Protein AF-A0A0B1S0U0-F1 (afdb_monomer)

Nearest PDB structures (foldseek):
  2xv9-assembly1_A  TM=8.672E-01  e=5.609E-04  Ascaris suum

pLDDT: mean 72.42, std 12.52, range [32.91, 90.56]

Structure (mmCIF, N/CA/C/O backbone):
data_AF-A0A0B1S0U0-F1
#
_entry.id   AF-A0A0B1S0U0-F1
#
loop_
_atom_site.group_PDB
_atom_site.id
_atom_site.type_symbol
_atom_site.label_atom_id
_atom_site.label_alt_id
_atom_site.label_comp_id
_atom_site.label_asym_id
_atom_site.label_entity_id
_atom_site.label_seq_id
_atom_site.pdbx_PDB_ins_code
_atom_site.Cartn_x
_atom_site.Cartn_y
_atom_site.Cartn_z
_atom_site.occupancy
_atom_site.B_iso_or_equiv
_atom_site.auth_seq_id
_atom_site.auth_comp_id
_atom_site.auth_asym_id
_atom_site.auth_atom_id
_atom_site.pdbx_PDB_model_num
ATOM 1 N N . MET A 1 1 ? -13.066 10.891 15.152 1.00 53.66 1 MET A N 1
ATOM 2 C CA . MET A 1 1 ? -14.183 10.767 16.121 1.00 53.66 1 MET A CA 1
ATOM 3 C C . MET A 1 1 ? -15.486 10.829 15.337 1.00 53.66 1 MET A C 1
ATOM 5 O O . MET A 1 1 ? -1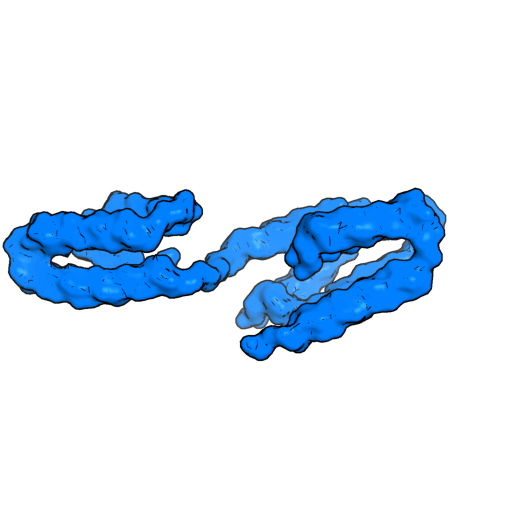5.549 11.665 14.445 1.00 53.66 1 MET A O 1
ATOM 9 N N . GLN A 1 2 ? -16.470 9.951 15.585 1.00 55.94 2 GLN A N 1
ATOM 10 C CA . GLN A 1 2 ? -17.788 10.092 14.942 1.00 55.94 2 GLN A CA 1
ATOM 11 C C . GLN A 1 2 ? -18.374 11.468 15.286 1.00 55.94 2 GLN A C 1
ATOM 13 O O . GLN A 1 2 ? -18.279 11.912 16.432 1.00 55.94 2 GLN A O 1
ATOM 18 N N . THR A 1 3 ? -18.969 12.135 14.297 1.00 58.41 3 THR A N 1
ATOM 19 C CA . THR A 1 3 ? -19.483 13.511 14.399 1.00 58.41 3 THR A CA 1
ATOM 20 C C . THR A 1 3 ? -20.460 13.686 15.564 1.00 58.41 3 THR A C 1
ATOM 22 O O . THR A 1 3 ? -20.415 14.711 16.237 1.00 58.41 3 THR A O 1
ATOM 25 N N . GLY A 1 4 ? -21.254 12.654 15.875 1.00 60.25 4 GLY A N 1
ATOM 26 C CA . GLY A 1 4 ? -22.194 12.657 17.000 1.00 60.25 4 GLY A CA 1
ATOM 27 C C . GLY A 1 4 ? -21.522 12.796 18.371 1.00 60.25 4 GLY A C 1
ATOM 28 O O . GLY A 1 4 ? -21.908 13.662 19.148 1.00 60.25 4 GLY A O 1
ATOM 29 N N . CYS A 1 5 ? -20.467 12.021 18.649 1.00 66.69 5 CYS A N 1
ATOM 30 C CA . CYS A 1 5 ? -19.753 12.117 19.928 1.00 66.69 5 CYS A CA 1
ATOM 31 C C . CYS A 1 5 ? -19.001 13.454 20.060 1.00 66.69 5 CYS A C 1
ATOM 33 O O . CYS A 1 5 ? -18.993 14.060 21.126 1.00 66.69 5 CYS A O 1
ATOM 35 N N . ARG A 1 6 ? -18.447 13.981 18.956 1.00 64.50 6 ARG A N 1
ATOM 36 C CA . ARG A 1 6 ? -17.793 15.302 18.959 1.00 64.50 6 ARG A CA 1
ATOM 37 C C . ARG A 1 6 ? -18.766 16.435 19.253 1.00 64.50 6 ARG A C 1
ATOM 39 O O . ARG A 1 6 ? -18.453 17.304 20.058 1.00 64.50 6 ARG A O 1
ATOM 46 N N . HIS A 1 7 ? -19.920 16.423 18.594 1.00 67.56 7 HIS A N 1
ATOM 47 C CA . HIS A 1 7 ? -20.954 17.431 18.795 1.00 67.56 7 HIS A CA 1
ATOM 48 C C . HIS A 1 7 ? -21.484 17.394 20.232 1.00 67.56 7 HIS A C 1
ATOM 50 O O . HIS A 1 7 ? -21.656 18.432 20.860 1.00 67.56 7 HIS A O 1
ATOM 56 N N . TYR A 1 8 ? -21.651 16.192 20.784 1.00 65.75 8 TYR A N 1
ATOM 57 C CA . TYR A 1 8 ? -22.076 16.013 22.162 1.00 65.75 8 TYR A CA 1
ATOM 58 C C . TYR A 1 8 ? -21.055 16.544 23.181 1.00 65.75 8 TYR A C 1
ATOM 60 O O . TYR A 1 8 ? -21.409 17.357 24.030 1.00 65.75 8 TYR A O 1
ATOM 68 N N . ILE A 1 9 ? -19.785 16.134 23.073 1.00 65.69 9 ILE A N 1
ATOM 69 C CA . ILE A 1 9 ? -18.732 16.581 24.000 1.00 65.69 9 ILE A CA 1
ATOM 70 C C . ILE A 1 9 ? -18.591 18.108 23.953 1.00 65.69 9 ILE A C 1
ATOM 72 O O . ILE A 1 9 ? -18.491 18.740 25.000 1.00 65.69 9 ILE A O 1
ATOM 76 N N . ARG A 1 10 ? -18.667 18.708 22.759 1.00 73.44 10 ARG A N 1
ATOM 77 C CA . ARG A 1 10 ? -18.642 20.166 22.585 1.00 73.44 10 ARG A CA 1
ATOM 78 C C . ARG A 1 10 ? -19.808 20.854 23.301 1.00 73.44 10 ARG A C 1
ATOM 80 O O . ARG A 1 10 ? -19.590 21.836 23.998 1.00 73.44 10 ARG A O 1
ATOM 87 N N . ASN A 1 11 ? -21.022 20.323 23.171 1.00 69.12 11 ASN A N 1
ATOM 88 C CA . ASN A 1 11 ? -22.217 20.950 23.740 1.00 69.12 11 ASN A CA 1
ATOM 89 C C . ASN A 1 11 ? -22.341 20.777 25.261 1.00 69.12 11 ASN A C 1
ATOM 91 O O . ASN A 1 11 ? -23.009 21.582 25.899 1.00 69.12 11 ASN A O 1
ATOM 95 N N . VAL A 1 12 ? -21.730 19.738 25.840 1.00 67.69 12 VAL A N 1
ATOM 96 C CA . VAL A 1 12 ? -21.853 19.434 27.280 1.00 67.69 12 VAL A CA 1
ATOM 97 C C . VAL A 1 12 ? -20.631 19.852 28.087 1.00 67.69 12 VAL A C 1
ATOM 99 O O . VAL A 1 12 ? -20.766 20.230 29.246 1.00 67.69 12 VAL A O 1
ATOM 102 N N . VAL A 1 13 ? -19.444 19.798 27.486 1.00 66.19 13 VAL A N 1
ATOM 103 C CA . VAL A 1 13 ? -18.166 19.998 28.186 1.00 66.19 13 VAL A CA 1
ATOM 104 C C . VAL A 1 13 ? -17.337 21.134 27.573 1.00 66.19 13 VAL A C 1
ATOM 106 O O . VAL A 1 13 ? -16.302 21.505 28.118 1.00 66.19 13 VAL A O 1
ATOM 109 N N . GLY A 1 14 ? -17.784 21.705 26.452 1.00 66.81 14 GLY A N 1
ATOM 110 C CA . GLY A 1 14 ? -17.099 22.786 25.750 1.00 66.81 14 GLY A CA 1
ATOM 111 C C . GLY A 1 14 ? -16.100 22.315 24.687 1.00 66.81 14 GLY A C 1
ATOM 112 O O . GLY A 1 14 ? -15.662 21.161 24.644 1.00 66.81 14 GLY A O 1
ATOM 113 N N . ASP A 1 15 ? -15.748 23.245 23.799 1.00 68.19 15 ASP A N 1
ATOM 114 C CA . ASP A 1 15 ? -14.844 23.039 22.663 1.00 68.19 15 ASP A CA 1
ATOM 115 C C . ASP A 1 15 ? -13.457 22.522 23.061 1.00 68.19 15 ASP A C 1
ATOM 117 O O . ASP A 1 15 ? -12.957 21.577 22.450 1.00 68.19 15 ASP A O 1
ATOM 121 N N . GLU A 1 16 ? -12.870 23.075 24.124 1.00 70.38 16 GLU A N 1
ATOM 122 C CA . GLU A 1 16 ? -11.523 22.710 24.583 1.00 70.38 16 GLU A CA 1
ATOM 123 C C . GLU A 1 16 ? -11.431 21.226 24.960 1.00 70.38 16 GLU A C 1
ATOM 125 O O . GLU A 1 16 ? -10.497 20.522 24.571 1.00 70.38 16 GLU A O 1
ATOM 130 N N . LYS A 1 17 ? -12.448 20.709 25.657 1.00 69.19 17 LYS A N 1
ATOM 131 C CA . LYS A 1 17 ? -12.511 19.296 26.044 1.00 69.19 17 LYS A CA 1
ATOM 132 C C . LYS A 1 17 ? -12.781 18.393 24.846 1.00 69.19 17 LYS A C 1
ATOM 134 O O . LYS A 1 17 ? -12.213 17.305 24.762 1.00 69.19 17 LYS A O 1
ATOM 139 N N . ALA A 1 18 ? -13.585 18.842 23.884 1.00 72.31 18 ALA A N 1
ATOM 140 C CA . ALA A 1 18 ? -13.806 18.105 22.642 1.00 72.31 18 ALA A CA 1
ATOM 141 C C . ALA A 1 18 ? -12.517 17.945 21.818 1.00 72.31 18 ALA A C 1
ATOM 143 O O . ALA A 1 18 ? -12.296 16.877 21.232 1.00 72.31 18 ALA A O 1
ATOM 144 N N . ASP A 1 19 ? -11.664 18.969 21.788 1.00 73.75 19 ASP A N 1
ATOM 145 C CA . ASP A 1 19 ? -10.374 18.907 21.104 1.00 73.75 19 ASP A CA 1
ATOM 146 C C . ASP A 1 19 ? -9.334 18.083 21.886 1.00 73.75 19 ASP A C 1
ATOM 148 O O . ASP A 1 19 ? -8.587 17.331 21.259 1.00 73.75 19 ASP A O 1
ATOM 152 N N . GLU A 1 20 ? -9.359 18.081 23.226 1.00 75.94 20 GLU A N 1
ATOM 153 C CA . GLU A 1 20 ? -8.553 17.161 24.053 1.00 75.94 20 GLU A CA 1
ATOM 154 C C . GLU A 1 20 ? -8.861 15.686 23.714 1.00 75.94 20 GLU A C 1
ATOM 156 O O . GLU A 1 20 ? -7.956 14.904 23.420 1.00 75.94 20 GLU A O 1
ATOM 161 N N . PHE A 1 21 ? -10.142 15.295 23.654 1.00 73.94 21 PHE A N 1
ATOM 162 C CA . PHE A 1 21 ? -10.537 13.927 23.278 1.00 73.94 21 PHE A CA 1
ATOM 163 C C . PHE A 1 21 ? -10.207 13.575 21.826 1.00 73.94 21 PHE A C 1
ATOM 165 O O . PHE A 1 21 ? -9.913 12.417 21.508 1.00 73.94 21 PHE A O 1
ATOM 172 N N . LYS A 1 22 ? -10.254 14.565 20.928 1.00 71.56 22 LYS A N 1
ATOM 173 C CA . LYS A 1 22 ? -9.804 14.391 19.546 1.00 71.56 22 LYS A CA 1
ATOM 174 C C . LYS A 1 22 ? -8.306 14.080 19.516 1.00 71.56 22 LYS A C 1
ATOM 176 O O . LYS A 1 22 ? -7.934 13.094 18.883 1.00 71.56 22 LYS A O 1
ATOM 181 N N . GLN A 1 23 ? -7.491 14.857 20.230 1.00 74.62 23 GLN A N 1
ATOM 182 C CA . GLN A 1 23 ? -6.050 14.626 20.328 1.00 74.62 23 GLN A CA 1
ATOM 183 C C . GLN A 1 23 ? -5.738 13.277 20.976 1.00 74.62 23 GLN A C 1
ATOM 185 O O . GLN A 1 23 ? -4.956 12.523 20.419 1.00 74.62 23 GLN A O 1
ATOM 190 N N . MET A 1 24 ? -6.405 12.895 22.069 1.00 74.19 24 MET A N 1
ATOM 191 C CA . MET A 1 24 ? -6.194 11.581 22.697 1.00 74.19 24 MET A CA 1
ATOM 192 C C . MET A 1 24 ? -6.455 10.416 21.733 1.00 74.19 24 MET A C 1
ATOM 194 O O . MET A 1 24 ? -5.687 9.455 21.695 1.00 74.19 24 MET A O 1
ATOM 198 N N . LYS A 1 25 ? -7.506 10.508 20.904 1.00 68.50 25 LYS A N 1
ATOM 199 C CA . LYS A 1 25 ? -7.788 9.497 19.873 1.00 68.50 25 LYS A CA 1
ATOM 200 C C . LYS A 1 25 ? -6.748 9.496 18.747 1.00 68.50 25 LYS A C 1
ATOM 202 O O . LYS A 1 25 ? -6.455 8.438 18.188 1.00 68.50 25 LYS A O 1
ATOM 207 N N . GLU A 1 26 ? -6.241 10.665 18.367 1.00 69.75 26 GLU A N 1
ATOM 208 C CA . GLU A 1 26 ? -5.230 10.816 17.312 1.00 69.75 26 GLU A CA 1
ATOM 209 C C . GLU A 1 26 ? -3.848 10.328 17.789 1.00 69.75 26 GLU A C 1
ATOM 211 O O . GLU A 1 26 ? -3.198 9.584 17.058 1.00 69.75 26 GLU A O 1
ATOM 216 N N . SER A 1 27 ? -3.478 10.605 19.042 1.00 72.75 27 SER A N 1
ATOM 217 C CA . SER A 1 27 ? -2.237 10.170 19.701 1.00 72.75 27 SER A CA 1
ATOM 218 C C . SER A 1 27 ? -2.218 8.693 20.119 1.00 72.75 27 SER A C 1
ATOM 220 O O . SER A 1 27 ? -1.217 8.226 20.649 1.00 72.75 27 SER A O 1
ATOM 222 N N . GLY A 1 28 ? -3.304 7.945 19.892 1.00 68.69 28 GLY A N 1
ATOM 223 C CA . GLY A 1 28 ? -3.353 6.503 20.162 1.00 68.69 28 GLY A CA 1
ATOM 224 C C . GLY A 1 28 ? -3.505 6.129 21.637 1.00 68.69 28 GLY A C 1
ATOM 225 O O . GLY A 1 28 ? -3.154 5.014 22.011 1.00 68.69 28 GLY A O 1
ATOM 226 N N . VAL A 1 29 ? -4.038 7.031 22.467 1.00 77.31 29 VAL A N 1
ATOM 227 C CA . VAL A 1 29 ? -4.345 6.741 23.875 1.00 77.31 29 VAL A CA 1
ATOM 228 C C . VAL A 1 29 ? -5.331 5.574 23.965 1.00 77.31 29 VAL A C 1
ATOM 230 O O . VAL A 1 29 ? -6.234 5.445 23.130 1.00 77.31 29 VAL A O 1
ATOM 233 N N . SER A 1 30 ? -5.160 4.725 24.981 1.00 76.56 30 SER A N 1
ATOM 234 C CA . SER A 1 30 ? -6.001 3.548 25.173 1.00 76.56 30 SER A CA 1
ATOM 235 C C . SER A 1 30 ? -7.479 3.933 25.324 1.00 76.56 30 SER A C 1
ATOM 237 O O . SER A 1 30 ? -7.841 4.954 25.919 1.00 76.56 30 SER A O 1
ATOM 239 N N . VAL A 1 31 ? -8.367 3.098 24.780 1.00 72.44 31 VAL A N 1
ATOM 240 C CA . VAL A 1 31 ? -9.818 3.330 24.864 1.00 72.44 31 VAL A CA 1
ATOM 241 C C . VAL A 1 31 ? -10.289 3.336 26.322 1.00 72.44 31 VAL A C 1
ATOM 243 O O . VAL A 1 31 ? -11.212 4.073 26.662 1.00 72.44 31 VAL A O 1
ATOM 246 N N . GLU A 1 32 ? -9.622 2.581 27.197 1.00 76.25 32 GLU A N 1
ATOM 247 C CA . GLU A 1 32 ? -9.897 2.556 28.634 1.00 76.25 32 GLU A CA 1
ATOM 248 C C . GLU A 1 32 ? -9.583 3.890 29.320 1.00 76.25 32 GLU A C 1
ATOM 250 O O . GLU A 1 32 ? -10.381 4.373 30.122 1.00 76.25 32 GLU A O 1
ATOM 255 N N . GLU A 1 33 ? -8.461 4.532 28.990 1.00 77.44 33 GLU A N 1
ATOM 256 C CA . GLU A 1 33 ? -8.127 5.857 29.524 1.00 77.44 33 GLU A CA 1
ATOM 257 C C . GLU A 1 33 ? -9.075 6.938 29.003 1.00 77.44 33 GLU A C 1
ATOM 259 O O . GLU A 1 33 ? -9.498 7.818 29.758 1.00 77.44 33 GLU A O 1
ATOM 264 N N . ILE A 1 34 ? -9.469 6.849 27.729 1.00 76.81 34 ILE A N 1
ATOM 265 C CA . ILE A 1 34 ? -10.492 7.726 27.152 1.00 76.81 34 ILE A CA 1
ATOM 266 C C . ILE A 1 34 ? -11.832 7.525 27.878 1.00 76.81 34 ILE A C 1
ATOM 268 O O . ILE A 1 34 ? -12.479 8.504 28.249 1.00 76.81 34 ILE A O 1
ATOM 272 N N . ALA A 1 35 ? -12.233 6.278 28.144 1.00 78.94 35 ALA A N 1
ATOM 273 C CA . ALA A 1 35 ? -13.461 5.962 28.869 1.00 78.94 35 ALA A CA 1
ATOM 274 C C . ALA A 1 35 ? -13.444 6.506 30.306 1.00 78.94 35 ALA A C 1
ATOM 276 O O . ALA A 1 35 ? -14.422 7.127 30.718 1.00 78.94 35 ALA A O 1
ATOM 277 N N . LYS A 1 36 ? -12.325 6.358 31.028 1.00 83.31 36 LYS A N 1
ATOM 278 C CA . LYS A 1 36 ? -12.151 6.906 32.385 1.00 83.31 36 LYS A CA 1
ATOM 279 C C . LYS A 1 36 ? -12.293 8.426 32.416 1.00 83.31 36 LYS A C 1
ATOM 281 O O . LYS A 1 36 ? -12.941 8.959 33.313 1.00 83.31 36 LYS A O 1
ATOM 286 N N . LYS A 1 37 ? -11.732 9.138 31.431 1.00 80.56 37 LYS A N 1
ATOM 287 C CA . LYS A 1 37 ? -11.906 10.596 31.338 1.00 80.56 37 LYS A CA 1
ATOM 288 C C . LYS A 1 37 ? -13.348 10.996 31.027 1.00 80.56 37 LYS A C 1
ATOM 290 O O . LYS A 1 37 ? -13.811 12.001 31.557 1.00 80.56 37 LYS A O 1
ATOM 295 N N . ILE A 1 38 ? -14.054 10.233 30.189 1.00 78.38 38 ILE A N 1
ATOM 296 C CA . ILE A 1 38 ? -15.481 10.470 29.920 1.00 78.38 38 ILE A CA 1
ATOM 297 C C . ILE A 1 38 ? -16.289 10.308 31.213 1.00 78.38 38 ILE A C 1
ATOM 299 O O . ILE A 1 38 ? -17.104 11.174 31.519 1.00 78.38 38 ILE A O 1
ATOM 303 N N . ASP A 1 39 ? -16.033 9.256 31.992 1.00 81.31 39 ASP A N 1
ATOM 304 C CA . ASP A 1 39 ? -16.738 9.009 33.257 1.00 81.31 39 ASP A CA 1
ATOM 305 C C . ASP A 1 39 ? -16.473 10.111 34.289 1.00 81.31 39 ASP A C 1
ATOM 307 O O . ASP A 1 39 ? -17.418 10.661 34.849 1.00 81.31 39 ASP A O 1
ATOM 311 N N . ALA A 1 40 ? -15.214 10.532 34.449 1.00 83.19 40 ALA A N 1
ATOM 312 C CA . ALA A 1 40 ? -14.853 11.627 35.352 1.00 83.19 40 ALA A CA 1
ATOM 313 C C . ALA A 1 40 ? -15.584 12.941 35.017 1.00 83.19 40 ALA A C 1
ATOM 315 O O . ALA A 1 40 ? -15.967 13.695 35.912 1.00 83.19 40 ALA A O 1
ATOM 316 N N . ILE A 1 41 ? -15.807 13.213 33.728 1.00 78.31 41 ILE A N 1
ATOM 317 C CA . ILE A 1 41 ? -16.560 14.389 33.282 1.00 78.31 41 ILE A CA 1
ATOM 318 C C . ILE A 1 41 ? -18.048 14.235 33.589 1.00 78.31 41 ILE A C 1
ATOM 320 O O . ILE A 1 41 ? -18.656 15.171 34.099 1.00 78.31 41 ILE A O 1
ATOM 324 N N . VAL A 1 42 ? -18.633 13.070 33.301 1.00 78.81 42 VAL A N 1
ATOM 325 C CA . VAL A 1 42 ? -20.051 12.787 33.571 1.00 78.81 42 VAL A CA 1
ATOM 326 C C . VAL A 1 42 ? -20.357 12.892 35.068 1.00 78.81 42 VAL A C 1
ATOM 328 O O . VAL A 1 42 ? -21.402 13.423 35.447 1.00 78.81 42 VAL A O 1
ATOM 331 N N . ASP A 1 43 ? -19.447 12.428 35.922 1.00 81.19 43 ASP A N 1
ATOM 332 C CA . ASP A 1 43 ? -19.616 12.462 37.374 1.00 81.19 43 ASP A CA 1
ATOM 333 C C . ASP A 1 43 ? -19.490 13.873 37.956 1.00 81.19 43 ASP A C 1
ATOM 335 O O . ASP A 1 43 ? -20.218 14.202 38.897 1.00 81.19 43 ASP A O 1
ATOM 339 N N . GLY A 1 44 ? -18.648 14.718 37.349 1.00 77.94 44 GLY A N 1
ATOM 340 C CA . GLY A 1 44 ? -18.476 16.128 37.706 1.00 77.94 44 GLY A CA 1
ATOM 341 C C . GLY A 1 44 ? -19.631 17.050 37.292 1.00 77.94 44 GLY A C 1
ATOM 342 O O . GLY A 1 44 ? -19.645 18.216 37.687 1.00 77.94 44 GLY A O 1
ATOM 343 N N . LEU A 1 45 ? -20.611 16.559 36.523 1.00 78.75 45 LEU A N 1
ATOM 344 C CA . LEU A 1 45 ? -21.802 17.332 36.164 1.00 78.75 45 LEU A CA 1
ATOM 345 C C . LEU A 1 45 ? -22.736 17.487 37.372 1.00 78.75 45 LEU A C 1
ATOM 347 O O . LEU A 1 45 ? -23.136 16.506 38.005 1.00 78.75 45 LEU A O 1
ATOM 351 N N . THR A 1 46 ? -23.119 18.733 37.649 1.00 75.00 46 THR A N 1
ATOM 352 C CA . THR A 1 46 ? -23.995 19.122 38.767 1.00 75.00 46 THR A CA 1
ATOM 353 C C . THR A 1 46 ? -25.476 19.188 38.392 1.00 75.00 46 THR A C 1
ATOM 355 O O . THR A 1 46 ? -26.333 19.157 39.270 1.00 75.00 46 THR A O 1
ATOM 358 N N . ASN A 1 47 ? -25.800 19.269 37.098 1.00 78.69 47 ASN A N 1
ATOM 359 C CA . ASN A 1 47 ? -27.176 19.284 36.608 1.00 78.69 47 ASN A CA 1
ATOM 360 C C . ASN A 1 47 ? -27.650 17.851 36.312 1.00 78.69 47 ASN A C 1
ATOM 362 O O . ASN A 1 47 ? -27.123 17.203 35.410 1.00 78.69 47 ASN A O 1
ATOM 366 N N . GLU A 1 48 ? -28.658 17.376 37.047 1.00 76.19 48 GLU A N 1
ATOM 367 C CA . GLU A 1 48 ? -29.188 16.004 36.955 1.00 76.19 48 GLU A CA 1
ATOM 368 C C . GLU A 1 48 ? -29.775 15.642 35.576 1.00 76.19 48 GLU A C 1
ATOM 370 O O . GLU A 1 48 ? -29.616 14.512 35.099 1.00 76.19 48 GLU A O 1
ATOM 375 N N . GLU A 1 49 ? -30.399 16.596 34.881 1.00 73.94 49 GLU A N 1
ATOM 376 C CA . GLU A 1 49 ? -30.953 16.371 33.540 1.00 73.94 49 GLU A CA 1
ATOM 377 C C . GLU A 1 49 ? -29.827 16.197 32.508 1.00 73.94 49 GLU A C 1
ATOM 379 O O . GLU A 1 49 ? -29.807 15.235 31.730 1.00 73.94 49 GLU A O 1
ATOM 384 N N . VAL A 1 50 ? -28.819 17.069 32.582 1.00 71.56 50 VAL A N 1
ATOM 385 C CA . VAL A 1 50 ? -27.616 17.014 31.738 1.00 71.56 50 VAL A CA 1
ATOM 386 C C . VAL A 1 50 ? -26.795 15.762 32.052 1.00 71.56 50 VAL A C 1
ATOM 388 O O . VAL A 1 50 ? -26.326 15.088 31.136 1.00 71.56 50 VAL A O 1
ATOM 391 N N . LYS A 1 51 ? -26.683 15.381 33.328 1.00 76.19 51 LYS A N 1
ATOM 392 C CA . LYS A 1 51 ? -25.983 14.174 33.789 1.00 76.19 51 LYS A CA 1
ATOM 393 C C . LYS A 1 51 ? -26.633 12.900 33.261 1.00 76.19 51 LYS A C 1
ATOM 395 O O . LYS A 1 51 ? -25.941 11.976 32.834 1.00 76.19 51 LYS A O 1
ATOM 400 N N . THR A 1 52 ? -27.962 12.857 33.217 1.00 75.88 52 THR A N 1
ATOM 401 C CA . THR A 1 52 ? -28.704 11.722 32.653 1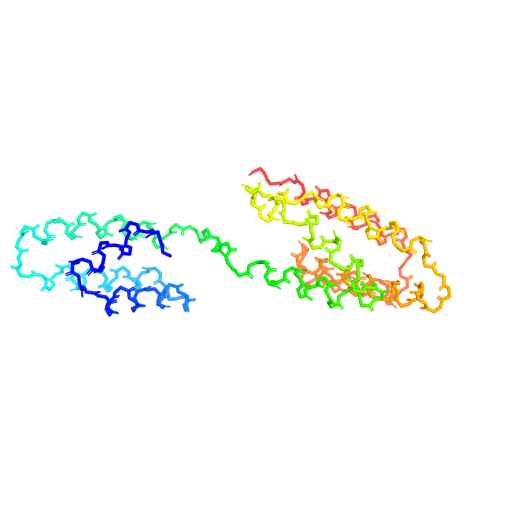.00 75.88 52 THR A CA 1
ATOM 402 C C . THR A 1 52 ? -28.469 11.589 31.148 1.00 75.88 52 THR A C 1
ATOM 404 O O . THR A 1 52 ? -28.235 10.483 30.649 1.00 75.88 52 THR A O 1
ATOM 407 N N . GLN A 1 53 ? -28.466 12.704 30.413 1.00 70.25 53 GLN A N 1
ATOM 408 C CA . GLN A 1 53 ? -28.103 12.708 28.992 1.00 70.25 53 GLN A CA 1
ATOM 409 C C . GLN A 1 53 ? -26.629 12.325 28.779 1.00 70.25 53 GLN A C 1
ATOM 411 O O . GLN A 1 53 ? -26.322 11.577 27.851 1.00 70.25 53 GLN A O 1
ATOM 416 N N . ALA A 1 54 ? -25.739 12.749 29.677 1.00 75.50 54 ALA A N 1
ATOM 417 C CA . ALA A 1 54 ? -24.311 12.443 29.640 1.00 75.50 54 ALA A CA 1
ATOM 418 C C . ALA A 1 54 ? -23.989 10.985 29.884 1.00 75.50 54 ALA A C 1
ATOM 420 O O . ALA A 1 54 ? -23.176 10.427 29.155 1.00 75.50 54 ALA A O 1
ATOM 421 N N . LYS A 1 55 ? -24.704 10.316 30.786 1.00 77.62 55 LYS A N 1
ATOM 422 C CA . LYS A 1 55 ? -24.590 8.862 30.946 1.00 77.62 55 LYS A CA 1
ATOM 423 C C . LYS A 1 55 ? -24.963 8.117 29.662 1.00 77.62 55 LYS A C 1
ATOM 425 O O . LYS A 1 55 ? -24.244 7.214 29.243 1.00 77.62 55 LYS A O 1
ATOM 430 N N . LYS A 1 56 ? -26.050 8.520 28.992 1.00 76.25 56 LYS A N 1
ATOM 431 C CA . LYS A 1 56 ? -26.478 7.900 27.723 1.00 76.25 56 LYS A CA 1
ATOM 432 C C . LYS A 1 56 ? -25.479 8.162 26.595 1.00 76.25 56 LYS A C 1
ATOM 434 O O . LYS A 1 56 ? -25.114 7.245 25.864 1.00 76.25 56 LYS A O 1
ATOM 439 N N . ALA A 1 57 ? -25.007 9.397 26.471 1.00 71.44 57 ALA A N 1
ATOM 440 C CA . ALA A 1 57 ? -24.043 9.772 25.449 1.00 71.44 57 ALA A CA 1
ATOM 441 C C . ALA A 1 57 ? -22.647 9.188 25.704 1.00 71.44 57 ALA A C 1
ATOM 443 O O . ALA A 1 57 ? -21.964 8.840 24.746 1.00 71.44 57 ALA A O 1
ATOM 444 N N . ALA A 1 58 ? -22.241 9.004 26.963 1.00 76.62 58 ALA A N 1
ATOM 445 C CA . ALA A 1 58 ? -20.988 8.353 27.331 1.00 76.62 58 ALA A CA 1
ATOM 446 C C . ALA A 1 58 ? -20.923 6.920 26.800 1.00 76.62 58 ALA A C 1
ATOM 448 O O . ALA A 1 58 ? -19.893 6.525 26.263 1.00 76.62 58 ALA A O 1
ATOM 449 N N . LEU A 1 59 ? -22.025 6.167 26.860 1.00 74.94 59 LEU A N 1
ATOM 450 C CA . LEU A 1 59 ? -22.101 4.821 26.282 1.00 74.94 59 LEU A CA 1
ATOM 451 C C . LEU A 1 59 ? -21.875 4.842 24.762 1.00 74.94 59 LEU A C 1
ATOM 453 O O . LEU A 1 59 ? -21.067 4.074 24.242 1.00 74.94 59 LEU A O 1
ATOM 457 N N . ILE A 1 60 ? -22.527 5.774 24.059 1.00 72.25 60 ILE A N 1
ATOM 458 C CA . ILE A 1 60 ? -22.388 5.947 22.602 1.00 72.25 60 ILE A CA 1
ATOM 459 C C . ILE A 1 60 ? -20.968 6.405 22.242 1.00 72.25 60 ILE A C 1
ATOM 461 O O . ILE A 1 60 ? -20.366 5.912 21.290 1.00 72.25 60 ILE A O 1
ATOM 465 N N . CYS A 1 61 ? -20.408 7.332 23.016 1.00 72.69 61 CYS A N 1
ATOM 466 C CA . CYS A 1 61 ? -19.054 7.828 22.839 1.00 72.69 61 CYS A CA 1
ATOM 467 C C . CYS A 1 61 ? -18.022 6.722 23.053 1.00 72.69 61 CYS A C 1
ATOM 469 O O . CYS A 1 61 ? -17.185 6.528 22.176 1.00 72.69 61 CYS A O 1
ATOM 471 N N . LYS A 1 62 ? -18.109 5.954 24.149 1.00 76.88 62 LYS A N 1
ATOM 472 C CA . LYS A 1 62 ? -17.233 4.800 24.411 1.00 76.88 62 LYS A CA 1
ATOM 473 C C . LYS A 1 62 ? -17.276 3.818 23.243 1.00 76.88 62 LYS A C 1
ATOM 475 O O . LYS A 1 62 ? -16.227 3.512 22.686 1.00 76.88 62 LYS A O 1
ATOM 480 N N . ALA A 1 63 ? -18.470 3.453 22.772 1.00 72.12 63 ALA A N 1
ATOM 481 C CA . ALA A 1 63 ? -18.625 2.609 21.586 1.00 72.12 63 ALA A CA 1
ATOM 482 C C . ALA A 1 63 ? -17.976 3.223 20.325 1.00 72.12 63 ALA A C 1
ATOM 484 O O . ALA A 1 63 ? -17.316 2.523 19.561 1.00 72.12 63 ALA A O 1
ATOM 485 N N . ALA A 1 64 ? -18.079 4.539 20.119 1.00 67.62 64 ALA A N 1
ATOM 486 C CA . ALA A 1 64 ? -17.444 5.239 18.998 1.00 67.62 64 ALA A CA 1
ATOM 487 C C . ALA A 1 64 ? -15.908 5.374 19.117 1.00 67.62 64 ALA A C 1
ATOM 489 O O . ALA A 1 64 ? -15.224 5.626 18.112 1.00 67.62 64 ALA A O 1
ATOM 490 N N . PHE A 1 65 ? -15.349 5.261 20.325 1.00 66.81 65 PHE A N 1
ATOM 491 C CA . PHE A 1 65 ? -13.905 5.184 20.561 1.00 66.81 65 PHE A CA 1
ATOM 492 C C . PHE A 1 65 ? -13.378 3.753 20.416 1.00 66.81 65 PHE A C 1
ATOM 494 O O . PHE A 1 65 ? -12.293 3.603 19.863 1.00 66.81 65 PHE A O 1
ATOM 501 N N . SER A 1 66 ? -14.163 2.744 20.806 1.00 65.94 66 SER A N 1
ATOM 502 C CA . SER A 1 66 ? -13.874 1.317 20.596 1.00 65.94 66 SER A CA 1
ATOM 503 C C . SER A 1 66 ? -14.037 0.866 19.144 1.00 65.94 66 SER A C 1
ATOM 505 O O . SER A 1 66 ? -13.405 -0.100 18.731 1.00 65.94 66 SER A O 1
ATOM 507 N N . ALA A 1 67 ? -14.889 1.537 18.363 1.00 62.97 67 ALA A N 1
ATOM 508 C CA . ALA A 1 67 ? -15.086 1.194 16.962 1.00 62.97 67 ALA A CA 1
ATOM 509 C C . ALA A 1 67 ? -13.768 1.347 16.176 1.00 62.97 67 ALA A C 1
ATOM 511 O O . ALA A 1 67 ? -13.098 2.384 16.323 1.00 62.97 67 ALA A O 1
ATOM 512 N N . PRO A 1 68 ? -13.415 0.368 15.315 1.00 56.28 68 PRO A N 1
ATOM 513 C CA . PRO A 1 68 ? -12.200 0.422 14.514 1.00 56.28 68 PRO A CA 1
ATOM 514 C C . PRO A 1 68 ? -12.140 1.745 13.750 1.00 56.28 68 PRO A C 1
ATOM 516 O O . PRO A 1 68 ? -13.162 2.270 13.288 1.00 56.28 68 PRO A O 1
ATOM 519 N N . LYS A 1 69 ? -10.941 2.337 13.670 1.00 55.59 69 LYS A N 1
ATOM 520 C CA . LYS A 1 69 ? -10.720 3.597 12.954 1.00 55.59 69 LYS A CA 1
ATOM 521 C C . LYS A 1 69 ? -11.232 3.423 11.519 1.00 55.59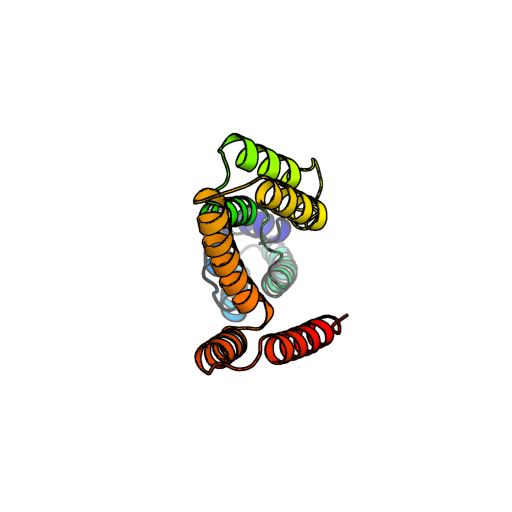 69 LYS A C 1
ATOM 523 O O . LYS A 1 69 ? -10.551 2.830 10.696 1.00 55.59 69 LYS A O 1
ATOM 528 N N . ARG A 1 70 ? -12.390 4.001 11.176 1.00 53.25 70 ARG A N 1
ATOM 529 C CA . ARG A 1 70 ? -12.630 4.364 9.774 1.00 53.25 70 ARG A CA 1
ATOM 530 C C . ARG A 1 70 ? -11.603 5.438 9.455 1.00 53.25 70 ARG A C 1
ATOM 532 O O . ARG A 1 70 ? -11.650 6.519 10.052 1.00 53.25 70 ARG A O 1
ATOM 539 N N . PHE A 1 71 ? -10.637 5.098 8.609 1.00 46.16 71 PHE A N 1
ATOM 540 C CA . PHE A 1 71 ? -9.598 6.015 8.169 1.00 46.16 71 PHE A CA 1
ATOM 541 C C . PHE A 1 71 ? -10.254 7.303 7.658 1.00 46.16 71 PHE A C 1
ATOM 543 O O . PHE A 1 71 ? -11.189 7.293 6.856 1.00 46.16 71 PHE A O 1
ATOM 550 N N . ARG A 1 72 ? -9.827 8.437 8.221 1.00 48.69 72 ARG A N 1
ATOM 551 C CA . ARG A 1 72 ? -10.288 9.763 7.809 1.00 48.69 72 ARG A CA 1
ATOM 552 C C . ARG A 1 72 ? -9.805 9.975 6.372 1.00 48.69 72 ARG A C 1
ATOM 554 O O . ARG A 1 72 ? -8.602 9.954 6.134 1.00 48.69 72 ARG A O 1
ATOM 561 N N . ARG A 1 73 ? -10.738 10.200 5.443 1.00 50.59 73 ARG A N 1
ATOM 562 C CA . ARG A 1 73 ? -10.509 10.349 3.990 1.00 50.59 73 ARG A CA 1
ATOM 563 C C . ARG A 1 73 ? -9.540 11.474 3.569 1.00 50.59 73 ARG A C 1
ATOM 565 O O . ARG A 1 73 ? -9.201 11.543 2.400 1.00 50.59 73 ARG A O 1
ATOM 572 N N . GLU A 1 74 ? -9.054 12.318 4.480 1.00 44.44 74 GLU A N 1
ATOM 573 C CA . GLU A 1 74 ? -8.228 13.497 4.146 1.00 44.44 74 GLU A CA 1
ATOM 574 C C . GLU A 1 74 ? -6.703 13.257 4.147 1.00 44.44 74 GLU A C 1
ATOM 576 O O . GLU A 1 74 ? -5.973 14.072 3.599 1.00 44.44 74 GLU A O 1
ATOM 581 N N . GLN A 1 75 ? -6.186 12.157 4.715 1.00 45.50 75 GLN A N 1
ATOM 582 C CA . GLN A 1 75 ? -4.730 11.886 4.706 1.00 45.50 75 GLN A CA 1
ATOM 583 C C . GLN A 1 75 ? -4.255 10.976 3.561 1.00 45.50 75 GLN A C 1
ATOM 585 O O . GLN A 1 75 ? -3.056 10.906 3.299 1.00 45.50 75 GLN A O 1
ATOM 590 N N . HIS A 1 76 ? -5.163 10.291 2.860 1.00 45.97 76 HIS A N 1
ATOM 591 C CA . HIS A 1 76 ? -4.782 9.325 1.822 1.00 45.97 76 HIS A CA 1
ATOM 592 C C . HIS A 1 76 ? -4.591 9.941 0.429 1.00 45.97 76 HIS A C 1
ATOM 594 O O . HIS A 1 76 ? -3.785 9.412 -0.334 1.00 45.97 76 HIS A O 1
ATOM 600 N N . GLU A 1 77 ? -5.256 11.060 0.106 1.00 43.19 77 GLU A N 1
ATOM 601 C CA . GLU A 1 77 ? -5.066 11.734 -1.193 1.00 43.19 77 GLU A CA 1
ATOM 602 C C . GLU A 1 77 ? -3.624 12.225 -1.364 1.00 43.19 77 GLU A C 1
ATOM 604 O O . GLU A 1 77 ? -3.013 12.007 -2.405 1.00 43.19 77 GLU A O 1
ATOM 609 N N . HIS A 1 78 ? -3.041 12.815 -0.317 1.00 45.94 78 HIS A N 1
ATOM 610 C CA . HIS A 1 78 ? -1.650 13.262 -0.361 1.00 45.94 78 HIS A CA 1
ATOM 611 C C . HIS A 1 78 ? -0.659 12.092 -0.352 1.00 45.94 78 HIS A C 1
ATOM 613 O O . HIS A 1 78 ? 0.372 12.174 -1.006 1.00 45.94 78 HIS A O 1
ATOM 619 N N . LYS A 1 79 ? -0.961 10.980 0.332 1.00 54.81 79 LYS A N 1
ATOM 620 C CA . LYS A 1 79 ? -0.019 9.857 0.448 1.00 54.81 79 LYS A CA 1
ATOM 621 C C . LYS A 1 79 ? 0.172 9.107 -0.874 1.00 54.81 79 LYS A C 1
ATOM 623 O O . LYS A 1 79 ? 1.309 8.814 -1.221 1.00 54.81 79 LYS A O 1
ATOM 628 N N . MET A 1 80 ? -0.900 8.847 -1.627 1.00 55.91 80 MET A N 1
ATOM 629 C CA . MET A 1 80 ? -0.793 8.147 -2.918 1.00 55.91 80 MET A CA 1
ATOM 630 C C . MET A 1 80 ? -0.144 9.016 -4.001 1.00 55.91 80 MET A C 1
ATOM 632 O O . MET A 1 80 ? 0.674 8.511 -4.766 1.00 55.91 80 MET A O 1
ATOM 636 N N . ASP A 1 81 ? -0.456 10.316 -4.040 1.00 62.56 81 ASP A N 1
ATOM 637 C CA . ASP A 1 81 ? 0.192 11.269 -4.952 1.00 62.56 81 ASP A CA 1
ATOM 638 C C . ASP A 1 81 ? 1.706 11.358 -4.689 1.00 62.56 81 ASP A C 1
ATOM 640 O O . ASP A 1 81 ? 2.510 11.341 -5.625 1.00 62.56 81 ASP A O 1
ATOM 644 N N . GLU A 1 82 ? 2.107 11.426 -3.417 1.00 65.25 82 GLU A N 1
ATOM 645 C CA . GLU A 1 82 ? 3.517 11.448 -3.014 1.00 65.25 82 GLU A CA 1
ATOM 646 C C . GLU A 1 82 ? 4.218 10.111 -3.309 1.00 65.25 82 GLU A C 1
ATOM 648 O O . GLU A 1 82 ? 5.338 10.095 -3.821 1.00 65.25 82 GLU A O 1
ATOM 653 N N . GLU A 1 83 ? 3.555 8.976 -3.071 1.00 65.62 83 GLU A N 1
ATOM 654 C CA . GLU A 1 83 ? 4.093 7.650 -3.400 1.00 65.62 83 GLU A CA 1
ATOM 655 C C . GLU A 1 83 ? 4.244 7.452 -4.916 1.00 65.62 83 GLU A C 1
ATOM 657 O O . GLU A 1 83 ? 5.274 6.953 -5.371 1.00 65.62 83 GLU A O 1
ATOM 662 N N . MET A 1 84 ? 3.283 7.909 -5.723 1.00 68.69 84 MET A N 1
ATOM 663 C CA . MET A 1 84 ? 3.403 7.899 -7.183 1.00 68.69 84 MET A CA 1
ATOM 664 C C . MET A 1 84 ? 4.568 8.759 -7.665 1.00 68.69 84 MET A C 1
ATOM 666 O O . MET A 1 84 ? 5.342 8.311 -8.504 1.00 68.69 84 MET A O 1
ATOM 670 N N . LYS A 1 85 ? 4.738 9.971 -7.128 1.00 72.44 85 LYS A N 1
ATOM 671 C CA . LYS A 1 85 ? 5.885 10.825 -7.476 1.00 72.44 85 LYS A CA 1
ATOM 672 C C . LYS A 1 85 ? 7.217 10.198 -7.087 1.00 72.44 85 LYS A C 1
ATOM 674 O O . LYS A 1 85 ? 8.189 10.365 -7.813 1.00 72.44 85 LYS A O 1
ATOM 679 N N . LYS A 1 86 ? 7.267 9.460 -5.977 1.00 77.69 86 LYS A N 1
ATOM 680 C CA . LYS A 1 86 ? 8.486 8.802 -5.495 1.00 77.69 86 LYS A CA 1
ATOM 681 C C . LYS A 1 86 ? 8.916 7.615 -6.362 1.00 77.69 86 LYS A C 1
ATOM 683 O O . LYS A 1 86 ? 10.113 7.397 -6.513 1.00 77.69 86 LYS A O 1
ATOM 688 N N . TYR A 1 87 ? 7.964 6.855 -6.908 1.00 79.75 87 TYR A N 1
ATOM 689 C CA . TYR A 1 87 ? 8.233 5.612 -7.649 1.00 79.75 87 TYR A CA 1
ATOM 690 C C . TYR A 1 87 ? 7.949 5.696 -9.155 1.00 79.75 87 TYR A C 1
ATOM 692 O O . TYR A 1 87 ? 8.042 4.687 -9.848 1.00 79.75 87 TYR A O 1
ATOM 700 N N . LEU A 1 88 ? 7.581 6.868 -9.675 1.00 83.81 88 LEU A N 1
ATOM 701 C CA . LEU A 1 88 ? 7.343 7.102 -11.102 1.00 83.81 88 LEU A CA 1
ATOM 702 C C . LEU A 1 88 ? 8.066 8.371 -11.589 1.00 83.81 88 LEU A C 1
ATOM 704 O O . LEU A 1 88 ? 7.532 9.116 -12.401 1.00 83.81 88 LEU A O 1
ATOM 708 N N . THR A 1 89 ? 9.301 8.619 -11.131 1.00 86.62 89 THR A N 1
ATOM 709 C CA . THR A 1 89 ? 10.071 9.849 -11.441 1.00 86.62 89 THR A CA 1
ATOM 710 C C . THR A 1 89 ? 10.520 9.957 -12.906 1.00 86.62 89 THR A C 1
ATOM 712 O O . THR A 1 89 ? 11.175 10.923 -13.308 1.00 86.62 89 THR A O 1
ATOM 715 N N . TRP A 1 90 ? 10.258 8.921 -13.697 1.00 88.25 90 TRP A N 1
ATOM 716 C CA . TRP A 1 90 ? 10.501 8.853 -15.134 1.00 88.25 90 TRP A CA 1
ATOM 717 C C . TRP A 1 90 ? 9.305 9.347 -15.960 1.00 88.25 90 TRP A C 1
ATOM 719 O O . TRP A 1 90 ? 9.453 9.545 -17.166 1.00 88.25 90 TRP A O 1
ATOM 729 N N . LEU A 1 91 ? 8.140 9.553 -15.336 1.00 86.06 91 LEU A N 1
ATOM 730 C CA . LEU A 1 91 ? 6.985 10.145 -15.996 1.00 86.06 91 LEU A CA 1
ATOM 731 C C . LEU A 1 91 ? 7.158 11.654 -16.165 1.00 86.06 91 LEU A C 1
ATOM 733 O O . LEU A 1 91 ? 7.747 12.352 -15.341 1.00 86.06 91 LEU A O 1
ATOM 737 N N . THR A 1 92 ? 6.582 12.168 -17.244 1.00 86.12 92 THR A N 1
ATOM 738 C CA . THR A 1 92 ? 6.450 13.611 -17.461 1.00 86.12 92 THR A CA 1
ATOM 739 C C . THR A 1 92 ? 5.396 14.216 -16.522 1.00 86.12 92 THR A C 1
ATOM 741 O O . THR A 1 92 ? 4.484 13.506 -16.083 1.00 86.12 92 THR A O 1
ATOM 744 N N . PRO A 1 93 ? 5.461 15.531 -16.236 1.00 82.81 93 PRO A N 1
ATOM 745 C CA . PRO A 1 93 ? 4.439 16.218 -15.443 1.00 82.81 93 PRO A CA 1
ATOM 746 C C . PRO A 1 93 ? 3.016 15.994 -15.980 1.00 82.81 93 PRO A C 1
ATOM 748 O O . PRO A 1 93 ? 2.124 15.635 -15.217 1.00 82.81 93 PRO A O 1
ATOM 751 N N . ASP A 1 94 ? 2.829 16.061 -17.303 1.00 84.38 94 ASP A N 1
ATOM 752 C CA . ASP A 1 94 ? 1.539 15.794 -17.952 1.00 84.38 94 ASP A CA 1
ATOM 753 C C . ASP A 1 94 ? 1.036 14.357 -17.737 1.00 84.38 94 ASP A C 1
ATOM 755 O O . ASP A 1 94 ? -0.163 14.115 -17.586 1.00 84.38 94 ASP A O 1
ATOM 759 N N . GLN A 1 95 ? 1.936 13.369 -17.731 1.00 84.31 95 GLN A N 1
ATOM 760 C CA . GLN A 1 95 ? 1.572 11.978 -17.447 1.00 84.31 95 GLN A CA 1
ATOM 761 C C . GLN A 1 95 ? 1.184 11.790 -15.978 1.00 84.31 95 GLN A C 1
ATOM 763 O O . GLN A 1 95 ? 0.233 11.056 -15.702 1.00 84.31 95 GLN A O 1
ATOM 768 N N . HIS A 1 96 ? 1.866 12.474 -15.056 1.00 81.62 96 HIS A N 1
ATOM 769 C CA . HIS A 1 96 ? 1.493 12.502 -13.643 1.00 81.62 96 HIS A CA 1
ATOM 770 C C . HIS A 1 96 ? 0.101 13.101 -13.434 1.00 81.62 96 HIS A C 1
ATOM 772 O O . HIS A 1 96 ? -0.719 12.488 -12.750 1.00 81.62 96 HIS A O 1
ATOM 778 N N . ASP A 1 97 ? -0.201 14.240 -14.059 1.00 81.81 97 ASP A N 1
ATOM 779 C CA . ASP A 1 97 ? -1.515 14.875 -13.935 1.00 81.81 97 ASP A CA 1
ATOM 780 C C . ASP A 1 97 ? -2.632 13.993 -14.510 1.00 81.81 97 ASP A C 1
ATOM 782 O O . ASP A 1 97 ? -3.683 13.844 -13.887 1.00 81.81 97 ASP A O 1
ATOM 786 N N . LYS A 1 98 ? -2.385 13.295 -15.627 1.00 81.94 98 LYS A N 1
ATOM 787 C CA . LYS A 1 98 ? -3.335 12.315 -16.188 1.00 81.94 98 LYS A CA 1
ATOM 788 C C . LYS A 1 98 ? -3.577 11.113 -15.270 1.00 81.94 98 LYS A C 1
ATOM 790 O O . LYS A 1 98 ? -4.700 10.601 -15.211 1.00 81.94 98 LYS A O 1
ATOM 795 N N . LEU A 1 99 ? -2.550 10.620 -14.574 1.00 78.88 99 LEU A N 1
ATOM 796 C CA . LEU A 1 99 ? -2.715 9.549 -13.581 1.00 78.88 99 LEU A CA 1
ATOM 797 C C . LEU A 1 99 ? -3.509 10.045 -12.371 1.00 78.88 99 LEU A C 1
ATOM 799 O O . LEU A 1 99 ? -4.440 9.371 -11.931 1.00 78.88 99 LEU A O 1
ATOM 803 N N . LYS A 1 100 ? -3.211 11.256 -11.900 1.00 76.31 100 LYS A N 1
ATOM 804 C CA . LYS A 1 100 ? -3.931 11.911 -10.808 1.00 76.31 100 LYS A CA 1
ATOM 805 C C . LYS A 1 100 ? -5.396 12.172 -11.147 1.00 76.31 100 LYS A C 1
ATOM 807 O O . LYS A 1 100 ? -6.271 11.942 -10.319 1.00 76.31 100 LYS A O 1
ATOM 812 N N . GLU A 1 101 ? -5.699 12.599 -12.367 1.00 76.00 101 GLU A N 1
ATOM 813 C CA . GLU A 1 101 ? -7.079 12.760 -12.829 1.00 76.00 101 GLU A CA 1
ATOM 814 C C . GLU A 1 101 ? -7.835 11.422 -12.810 1.00 76.00 101 GLU A C 1
ATOM 816 O O . GLU A 1 101 ? -8.983 11.365 -12.372 1.00 76.00 101 GLU A O 1
ATOM 821 N N . SER A 1 102 ? -7.161 10.327 -13.181 1.00 70.38 102 SER A N 1
ATOM 822 C CA . SER A 1 102 ? -7.737 8.970 -13.172 1.00 70.38 102 SER A CA 1
ATOM 823 C C . SER A 1 102 ? -8.081 8.477 -11.760 1.00 70.38 102 SER A C 1
ATOM 825 O O . SER A 1 102 ? -8.982 7.661 -11.591 1.00 70.38 102 SER A O 1
ATOM 827 N N . LEU A 1 103 ? -7.392 8.996 -10.739 1.00 64.12 103 LEU A N 1
ATOM 828 C CA . LEU A 1 103 ? -7.676 8.735 -9.325 1.00 64.12 103 LEU A CA 1
ATOM 829 C C . LEU A 1 103 ? -8.862 9.553 -8.787 1.00 64.12 103 LEU A C 1
ATOM 831 O O . LEU A 1 103 ? -9.487 9.154 -7.809 1.00 64.12 103 LEU A O 1
ATOM 835 N N . ARG A 1 104 ? -9.193 10.693 -9.406 1.00 62.50 104 ARG A N 1
ATOM 836 C CA . ARG A 1 104 ? -10.122 11.707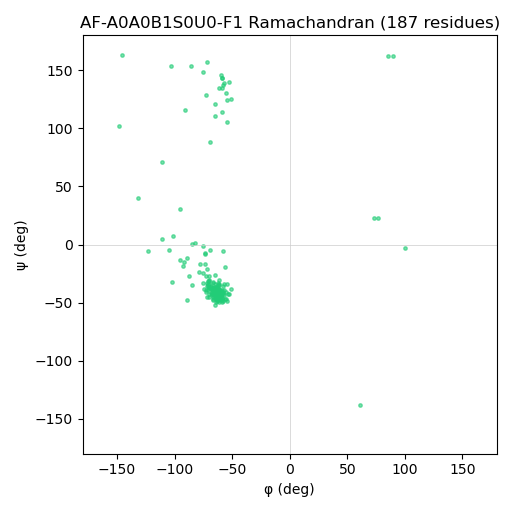 -8.869 1.00 62.50 104 ARG A CA 1
ATOM 837 C C . ARG A 1 104 ? -11.570 11.582 -9.359 1.00 62.50 104 ARG A C 1
ATOM 839 O O . ARG A 1 104 ? -12.262 12.600 -9.465 1.00 62.50 104 ARG A O 1
ATOM 846 N N . ARG A 1 105 ? -12.079 10.379 -9.662 1.00 54.09 105 ARG A N 1
ATOM 847 C CA . ARG A 1 105 ? -13.482 10.235 -10.110 1.00 54.09 105 ARG A CA 1
ATOM 848 C C . ARG A 1 105 ? -14.448 10.865 -9.093 1.00 54.09 105 ARG A C 1
ATOM 850 O O . ARG A 1 105 ? -14.432 10.546 -7.906 1.00 54.09 105 ARG A O 1
ATOM 857 N N . LYS A 1 106 ? -15.286 11.798 -9.568 1.00 40.97 106 LYS A N 1
ATOM 858 C CA . LYS A 1 106 ? -16.228 12.568 -8.739 1.00 40.97 106 LYS A CA 1
ATOM 859 C C . LYS A 1 106 ? -17.193 11.631 -8.003 1.00 40.97 106 LYS A C 1
ATOM 861 O O . LYS A 1 106 ? -18.057 11.034 -8.632 1.00 40.97 106 LYS A O 1
ATOM 866 N N . GLY A 1 107 ? -17.092 11.591 -6.674 1.00 44.38 107 GLY A N 1
ATOM 867 C CA . GLY A 1 107 ? -18.098 10.990 -5.788 1.00 44.38 107 GLY A CA 1
ATOM 868 C C . GLY A 1 107 ? -17.795 9.579 -5.272 1.00 44.38 107 GLY A C 1
ATOM 869 O O . GLY A 1 107 ? -18.551 9.088 -4.437 1.00 44.38 107 GLY A O 1
ATOM 870 N N . GLU A 1 108 ? -16.695 8.952 -5.690 1.00 44.19 108 GLU A N 1
ATOM 871 C CA . GLU A 1 108 ? -16.284 7.622 -5.218 1.00 44.19 108 GLU A CA 1
ATOM 872 C C . GLU A 1 108 ? -15.138 7.713 -4.192 1.00 44.19 108 GLU A C 1
ATOM 874 O O . GLU A 1 108 ? -14.387 8.687 -4.153 1.00 44.19 108 GLU A O 1
ATOM 879 N N . SER A 1 109 ? -15.029 6.716 -3.302 1.00 43.78 109 SER A N 1
ATOM 880 C CA . SER A 1 109 ? -13.908 6.621 -2.350 1.00 43.78 109 SER A CA 1
ATOM 881 C C . SER A 1 109 ? -12.582 6.532 -3.128 1.00 43.78 109 SER A C 1
ATOM 883 O O . SER A 1 109 ? -12.572 5.875 -4.166 1.00 43.78 109 SER A O 1
ATOM 885 N N . PRO A 1 110 ? -11.452 7.085 -2.648 1.00 45.78 110 PRO A N 1
ATOM 886 C CA . PRO A 1 110 ? -10.147 6.942 -3.311 1.00 45.78 110 PRO A CA 1
ATOM 887 C C . PRO A 1 110 ? -9.714 5.481 -3.524 1.00 45.78 110 PRO A C 1
ATOM 889 O O . PRO A 1 110 ? -8.879 5.197 -4.376 1.00 45.78 110 PRO A O 1
ATOM 892 N N . GLU A 1 111 ? -10.301 4.537 -2.778 1.00 44.81 111 GLU A N 1
ATOM 893 C CA . GLU A 1 111 ? -10.098 3.099 -2.985 1.00 44.81 111 GLU A CA 1
ATOM 894 C C . GLU A 1 111 ? -10.817 2.537 -4.230 1.00 44.81 111 GLU A C 1
ATOM 896 O O . GLU A 1 111 ? -10.459 1.453 -4.683 1.00 44.81 111 GLU A O 1
ATOM 901 N N . ALA A 1 112 ? -11.795 3.266 -4.780 1.00 44.25 112 ALA A N 1
ATOM 902 C CA . ALA A 1 112 ? -12.594 2.928 -5.965 1.00 44.25 112 ALA A CA 1
ATOM 903 C C . ALA A 1 112 ? -12.135 3.670 -7.240 1.00 44.25 112 ALA A C 1
ATOM 905 O O . ALA A 1 112 ? -12.759 3.565 -8.302 1.00 44.25 112 ALA A O 1
ATOM 906 N N . GLY A 1 113 ? -11.010 4.393 -7.166 1.00 52.66 113 GLY A N 1
ATOM 907 C CA . GLY A 1 113 ? -10.224 4.665 -8.365 1.00 52.66 113 GLY A CA 1
ATOM 908 C C . GLY A 1 113 ? -9.894 3.323 -9.013 1.00 52.66 113 GLY A C 1
ATOM 909 O O . GLY A 1 113 ? -9.486 2.391 -8.318 1.00 52.66 113 GLY A O 1
ATOM 910 N N . ASN A 1 114 ? -10.133 3.190 -10.317 1.00 63.00 114 ASN A N 1
ATOM 911 C CA . ASN A 1 114 ? -9.947 1.922 -11.009 1.00 63.00 114 ASN A CA 1
ATOM 912 C C . ASN A 1 114 ? -8.439 1.620 -11.059 1.00 63.00 114 ASN A C 1
ATOM 914 O O . ASN A 1 114 ? -7.744 2.057 -11.976 1.00 63.00 114 ASN A O 1
ATOM 918 N N . LYS A 1 115 ? -7.909 0.956 -10.020 1.00 66.31 115 LYS A N 1
ATOM 919 C CA . LYS A 1 115 ? -6.476 0.654 -9.868 1.00 66.31 115 LYS A CA 1
ATOM 920 C C . LYS A 1 115 ? -5.946 -0.006 -11.138 1.00 66.31 115 LYS A C 1
ATOM 922 O O . LYS A 1 115 ? -4.884 0.371 -11.621 1.00 66.31 115 LYS A O 1
ATOM 927 N N . ASP A 1 116 ? -6.750 -0.868 -11.750 1.00 68.25 116 ASP A N 1
ATOM 928 C CA . ASP A 1 116 ? -6.462 -1.507 -13.031 1.00 68.25 116 ASP A CA 1
ATOM 929 C C . ASP A 1 116 ? -6.266 -0.515 -14.184 1.00 68.25 116 ASP A C 1
ATOM 931 O O . ASP A 1 116 ? -5.373 -0.705 -15.006 1.00 68.25 116 ASP A O 1
ATOM 935 N N . GLU A 1 117 ? -7.053 0.561 -14.275 1.00 73.38 117 GLU A N 1
ATOM 936 C CA . GLU A 1 117 ? -6.851 1.600 -15.300 1.00 73.38 117 GLU A CA 1
ATOM 937 C C . GLU A 1 117 ? -5.550 2.369 -15.081 1.00 73.38 117 GLU A C 1
ATOM 939 O O . GLU A 1 117 ? -4.857 2.709 -16.041 1.00 73.38 117 GLU A O 1
ATOM 944 N N . ILE A 1 118 ? -5.197 2.620 -13.822 1.00 77.62 118 ILE A N 1
ATOM 945 C CA . ILE A 1 118 ? -3.946 3.284 -13.455 1.00 77.62 118 ILE A CA 1
ATOM 946 C C . ILE A 1 118 ? -2.762 2.391 -13.814 1.00 77.62 118 ILE A C 1
ATOM 948 O O . ILE A 1 118 ? -1.840 2.853 -14.486 1.00 77.62 118 ILE A O 1
ATOM 952 N N . TYR A 1 119 ? -2.808 1.109 -13.442 1.00 74.25 119 TYR A N 1
ATOM 953 C CA . TYR A 1 119 ? -1.782 0.136 -13.808 1.00 74.25 119 TYR A CA 1
ATOM 954 C C . TYR A 1 119 ? -1.642 0.022 -15.328 1.00 74.25 119 TYR A C 1
ATOM 956 O O . TYR A 1 119 ? -0.530 0.122 -15.842 1.00 74.25 119 TYR A O 1
ATOM 964 N N . LYS A 1 120 ? -2.754 -0.075 -16.069 1.00 81.12 120 LYS A N 1
ATOM 965 C CA . LYS A 1 120 ? -2.741 -0.090 -17.542 1.00 81.12 120 LYS A CA 1
ATOM 966 C C . LYS A 1 120 ? -2.079 1.156 -18.130 1.00 81.12 120 LYS A C 1
ATOM 968 O O . LYS A 1 120 ? -1.286 1.033 -19.059 1.00 81.12 120 LYS A O 1
ATOM 973 N N . LYS A 1 121 ? -2.355 2.349 -17.592 1.00 83.94 121 LYS A N 1
ATOM 974 C CA 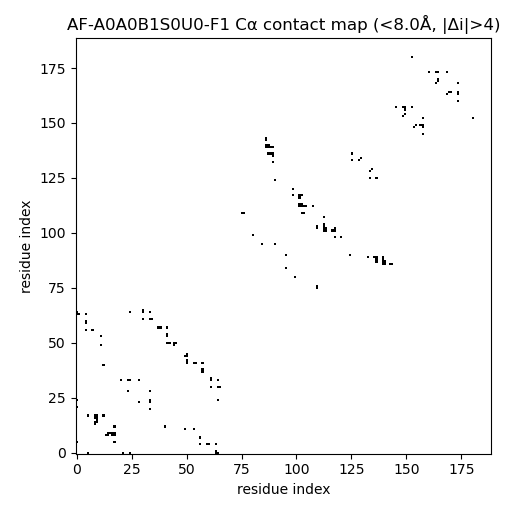. LYS A 1 121 ? -1.709 3.595 -18.045 1.00 83.94 121 LYS A CA 1
ATOM 975 C C . LYS A 1 121 ? -0.214 3.617 -17.739 1.00 83.94 121 LYS A C 1
ATOM 977 O O . LYS A 1 121 ? 0.561 4.023 -18.598 1.00 83.94 121 LYS A O 1
ATOM 982 N N . ILE A 1 122 ? 0.193 3.164 -16.555 1.00 84.75 122 ILE A N 1
ATOM 983 C CA . ILE A 1 122 ? 1.608 3.072 -16.171 1.00 84.75 122 ILE A CA 1
ATOM 984 C C . ILE A 1 122 ? 2.362 2.125 -17.117 1.00 84.75 122 ILE A C 1
ATOM 986 O O . ILE A 1 122 ? 3.419 2.499 -17.622 1.00 84.75 122 ILE A O 1
ATOM 990 N N . VAL A 1 123 ? 1.801 0.945 -17.407 1.00 85.06 123 VAL A N 1
ATOM 991 C CA . VAL A 1 123 ? 2.380 -0.020 -18.360 1.00 85.06 123 VAL A CA 1
ATOM 992 C C . VAL A 1 123 ? 2.441 0.573 -19.768 1.00 85.06 123 VAL A C 1
ATOM 994 O O . VAL A 1 123 ? 3.482 0.516 -20.410 1.00 85.06 123 VAL A O 1
ATOM 997 N N . HIS A 1 124 ? 1.377 1.237 -20.221 1.00 87.75 124 HIS A N 1
ATOM 998 C CA . HIS A 1 124 ? 1.367 1.896 -21.526 1.00 87.75 124 HIS A CA 1
ATOM 999 C C . HIS A 1 124 ? 2.460 2.970 -21.655 1.00 87.75 124 HIS A C 1
ATOM 1001 O O . HIS A 1 124 ? 3.165 3.026 -22.662 1.00 87.75 124 HIS A O 1
ATOM 1007 N N . TYR A 1 125 ? 2.634 3.813 -20.631 1.00 88.38 125 TYR A N 1
ATOM 1008 C CA . TYR A 1 125 ? 3.711 4.801 -20.620 1.00 88.38 125 TYR A CA 1
ATOM 1009 C C . TYR A 1 125 ? 5.083 4.139 -20.613 1.00 88.38 125 TYR A C 1
ATOM 1011 O O . TYR A 1 125 ? 5.973 4.619 -21.306 1.00 88.38 125 TYR A O 1
ATOM 1019 N N . PHE A 1 126 ? 5.239 3.036 -19.879 1.00 88.06 126 PHE A N 1
ATOM 1020 C CA . PHE A 1 126 ? 6.483 2.282 -19.797 1.00 88.06 126 PHE A CA 1
ATOM 1021 C C . PHE A 1 126 ? 6.872 1.672 -21.145 1.00 88.06 126 PHE A C 1
ATOM 1023 O O . PHE A 1 126 ? 8.020 1.812 -21.573 1.00 88.06 126 PHE A O 1
ATOM 1030 N N . ASP A 1 127 ? 5.920 1.058 -21.845 1.00 87.50 127 ASP A N 1
ATOM 1031 C CA . ASP A 1 127 ? 6.138 0.464 -23.166 1.00 87.50 127 ASP A CA 1
ATOM 1032 C C . ASP A 1 127 ? 6.549 1.508 -24.207 1.00 87.50 127 ASP A C 1
ATOM 1034 O O . ASP A 1 127 ? 7.380 1.222 -25.069 1.00 87.50 127 ASP A O 1
ATOM 1038 N N . GLY A 1 128 ? 6.031 2.733 -24.077 1.00 87.50 128 GLY A N 1
ATOM 1039 C CA . GLY A 1 128 ? 6.421 3.882 -24.894 1.00 87.50 128 GLY A CA 1
ATOM 1040 C C . GLY A 1 128 ? 7.797 4.474 -24.567 1.00 87.50 128 GLY A C 1
ATOM 1041 O O . GLY A 1 128 ? 8.265 5.339 -25.306 1.00 87.50 128 GLY A O 1
ATOM 1042 N N . THR A 1 129 ? 8.462 4.046 -23.486 1.00 88.31 129 THR A N 1
ATOM 1043 C CA . THR A 1 129 ? 9.824 4.502 -23.159 1.00 88.31 129 THR A CA 1
ATOM 1044 C C . THR A 1 129 ? 10.901 3.680 -23.864 1.00 88.31 129 THR A C 1
ATOM 1046 O O . THR A 1 129 ? 10.741 2.493 -24.156 1.00 88.31 129 THR A O 1
ATOM 1049 N N . SER A 1 130 ? 12.059 4.302 -24.085 1.00 87.56 130 SER A N 1
ATOM 1050 C CA . SER A 1 130 ? 13.247 3.669 -24.663 1.00 87.56 130 SER A CA 1
ATOM 1051 C C . SER A 1 130 ? 14.529 4.245 -24.057 1.00 87.56 130 SER A C 1
ATOM 1053 O O . SER A 1 130 ? 14.505 5.320 -23.458 1.00 87.56 130 SER A O 1
ATOM 1055 N N . GLY A 1 131 ? 15.652 3.540 -24.216 1.00 90.56 131 GLY A N 1
ATOM 1056 C CA . GLY A 1 131 ? 16.966 4.006 -23.756 1.00 90.56 131 GLY A CA 1
ATOM 1057 C C . GLY A 1 131 ? 17.033 4.222 -22.241 1.00 90.56 131 GLY A C 1
ATOM 1058 O O . GLY A 1 131 ? 16.498 3.426 -21.464 1.00 90.56 131 GLY A O 1
ATOM 1059 N N . ASP A 1 132 ? 17.674 5.314 -21.824 1.00 87.25 132 ASP A N 1
ATOM 1060 C CA . ASP A 1 132 ? 17.888 5.644 -20.410 1.00 87.25 132 ASP A CA 1
ATOM 1061 C C . ASP A 1 132 ? 16.580 5.834 -19.632 1.00 87.25 132 ASP A C 1
ATOM 1063 O O . ASP A 1 132 ? 16.484 5.429 -18.473 1.00 87.25 132 ASP A O 1
ATOM 1067 N N . THR A 1 133 ? 15.534 6.363 -20.275 1.00 85.69 133 THR A N 1
ATOM 1068 C CA . THR A 1 133 ? 14.215 6.520 -19.648 1.00 85.69 133 THR A CA 1
ATOM 1069 C C . THR A 1 133 ? 13.604 5.168 -19.291 1.00 85.69 133 THR A C 1
ATOM 1071 O O . THR A 1 133 ? 13.053 5.027 -18.203 1.00 85.69 133 THR A O 1
ATOM 1074 N N . LYS A 1 134 ? 13.755 4.148 -20.149 1.00 87.44 134 LYS A N 1
ATOM 1075 C CA . LYS A 1 134 ? 13.245 2.794 -19.872 1.00 87.44 134 LYS A CA 1
ATOM 1076 C C . LYS A 1 134 ? 14.006 2.121 -18.735 1.00 87.44 134 LYS A C 1
ATOM 1078 O O . LYS A 1 134 ? 13.404 1.448 -17.900 1.00 87.44 134 LYS A O 1
ATOM 1083 N N . LYS A 1 135 ? 15.323 2.337 -18.668 1.00 87.25 135 LYS A N 1
ATOM 1084 C CA . LYS A 1 135 ? 16.154 1.851 -17.561 1.00 87.25 135 LYS A CA 1
ATOM 1085 C C . LYS A 1 135 ? 15.743 2.495 -16.234 1.00 87.25 135 LYS A C 1
ATOM 1087 O O . LYS A 1 135 ? 15.497 1.777 -15.270 1.00 87.25 135 LYS A O 1
ATOM 1092 N N . LYS A 1 136 ? 15.584 3.822 -16.212 1.00 86.44 136 LYS A N 1
ATOM 1093 C CA . LYS A 1 136 ? 15.100 4.553 -15.034 1.00 86.44 136 LYS A CA 1
ATOM 1094 C C . LYS A 1 136 ? 13.703 4.085 -14.620 1.00 86.44 136 LYS A C 1
ATOM 1096 O O . LYS A 1 136 ? 13.452 3.867 -13.442 1.00 86.44 136 LYS A O 1
ATOM 1101 N N . ALA A 1 137 ? 12.815 3.863 -15.588 1.00 86.94 137 ALA A N 1
ATOM 1102 C CA . ALA A 1 137 ? 11.473 3.365 -15.326 1.00 86.94 137 ALA A CA 1
ATOM 1103 C C . ALA A 1 137 ? 11.473 1.974 -14.681 1.00 86.94 137 ALA A C 1
ATOM 1105 O O . ALA A 1 137 ? 10.734 1.745 -13.727 1.00 86.94 137 ALA A O 1
ATOM 1106 N N . LEU A 1 138 ? 12.344 1.069 -15.140 1.00 83.75 138 LEU A N 1
ATOM 1107 C CA . LEU A 1 138 ? 12.538 -0.241 -14.515 1.00 83.75 138 LEU A CA 1
ATOM 1108 C C . LEU A 1 138 ? 13.033 -0.127 -13.067 1.00 83.75 138 LEU A C 1
ATOM 1110 O O . LEU A 1 138 ? 12.511 -0.818 -12.196 1.00 83.75 138 LEU A O 1
ATOM 1114 N N . GLU A 1 139 ? 14.027 0.720 -12.801 1.00 84.75 139 GLU A N 1
ATOM 1115 C CA . GLU A 1 139 ? 14.592 0.915 -11.457 1.00 84.75 139 GLU A CA 1
ATOM 1116 C C . GLU A 1 139 ? 13.556 1.496 -10.479 1.00 84.75 139 GLU A C 1
ATOM 1118 O O . GLU A 1 139 ? 13.365 0.977 -9.371 1.00 84.75 139 GLU A O 1
ATOM 1123 N N . ASP A 1 140 ? 12.829 2.521 -10.919 1.00 83.88 140 ASP A N 1
ATOM 1124 C CA . ASP A 1 140 ? 11.757 3.165 -10.164 1.00 83.88 140 ASP A CA 1
ATOM 1125 C C . ASP A 1 140 ? 10.608 2.182 -9.871 1.00 83.88 140 ASP A C 1
ATOM 1127 O O . ASP A 1 140 ? 10.190 2.035 -8.717 1.00 83.88 140 ASP A O 1
ATOM 1131 N N . MET A 1 141 ? 10.153 1.426 -10.880 1.00 82.94 141 MET A N 1
ATOM 1132 C CA . MET A 1 141 ? 9.111 0.404 -10.719 1.00 82.94 141 MET A CA 1
ATOM 1133 C C . MET A 1 141 ? 9.544 -0.741 -9.803 1.00 82.94 141 MET A C 1
ATOM 1135 O O . MET A 1 141 ? 8.752 -1.188 -8.975 1.00 82.94 141 MET A O 1
ATOM 1139 N N . GLN A 1 142 ? 10.791 -1.212 -9.903 1.00 80.81 142 GLN A N 1
ATOM 1140 C CA . GLN A 1 142 ? 11.324 -2.232 -8.994 1.00 80.81 142 GLN A CA 1
ATOM 1141 C C . GLN A 1 142 ? 11.338 -1.733 -7.547 1.00 80.81 142 GLN A C 1
ATOM 1143 O O . GLN A 1 142 ? 11.016 -2.486 -6.626 1.00 80.81 142 GLN A O 1
ATOM 1148 N N . THR A 1 143 ? 11.691 -0.466 -7.338 1.00 81.50 143 THR A N 1
ATOM 1149 C CA . THR A 1 143 ? 11.698 0.153 -6.008 1.00 81.50 143 THR A CA 1
ATOM 1150 C C . THR A 1 143 ? 10.281 0.289 -5.455 1.00 81.50 143 THR A C 1
ATOM 1152 O O . THR A 1 143 ? 10.041 -0.068 -4.300 1.00 81.50 143 THR A O 1
ATOM 1155 N N . GLY A 1 144 ? 9.330 0.727 -6.286 1.00 79.25 144 GLY A N 1
ATOM 1156 C CA . GLY A 1 144 ? 7.913 0.757 -5.931 1.00 79.25 144 GLY A CA 1
ATOM 1157 C C . GLY A 1 144 ? 7.392 -0.634 -5.574 1.00 79.25 144 GLY A C 1
ATOM 1158 O O . GLY A 1 144 ? 6.827 -0.820 -4.501 1.00 79.25 144 GLY A O 1
ATOM 1159 N N . CYS A 1 145 ? 7.661 -1.633 -6.415 1.00 77.69 145 CYS A N 1
ATOM 1160 C CA . CYS A 1 145 ? 7.263 -3.023 -6.196 1.00 77.69 145 CYS A CA 1
ATOM 1161 C C . CYS A 1 145 ? 7.767 -3.561 -4.846 1.00 77.69 145 CYS A C 1
ATOM 1163 O O . CYS A 1 145 ? 6.976 -4.077 -4.064 1.00 77.69 145 CYS A O 1
ATOM 1165 N N . LYS A 1 146 ? 9.043 -3.341 -4.497 1.00 73.06 146 LYS A N 1
ATOM 1166 C CA . LYS A 1 146 ? 9.591 -3.724 -3.180 1.00 73.06 146 LYS A CA 1
ATOM 1167 C C . LYS A 1 146 ? 8.852 -3.069 -2.012 1.00 73.06 146 LYS A C 1
ATOM 1169 O O . LYS A 1 146 ? 8.609 -3.724 -1.002 1.00 73.06 146 LYS A O 1
ATOM 1174 N N . HIS A 1 147 ? 8.509 -1.788 -2.140 1.00 75.69 147 HIS A N 1
ATOM 1175 C CA . HIS A 1 147 ? 7.756 -1.072 -1.113 1.00 75.69 147 HIS A CA 1
ATOM 1176 C C . HIS A 1 147 ? 6.335 -1.632 -0.958 1.00 75.69 147 HIS A C 1
ATOM 1178 O O . HIS A 1 147 ? 5.881 -1.856 0.160 1.00 75.69 147 HIS A O 1
ATOM 1184 N N . TYR A 1 148 ? 5.645 -1.909 -2.067 1.00 71.56 148 TYR A N 1
ATOM 1185 C CA . TYR A 1 148 ? 4.300 -2.483 -2.026 1.00 71.56 148 TYR A CA 1
ATOM 1186 C C . TYR A 1 148 ? 4.289 -3.921 -1.509 1.00 71.56 148 TYR A C 1
ATOM 1188 O O . TYR A 1 148 ? 3.448 -4.233 -0.675 1.00 71.56 148 TYR A O 1
ATOM 1196 N N . ILE A 1 149 ? 5.239 -4.766 -1.920 1.00 70.00 149 ILE A N 1
ATOM 1197 C CA . ILE A 1 149 ? 5.368 -6.138 -1.408 1.00 70.00 149 ILE A CA 1
ATOM 1198 C C . ILE A 1 149 ? 5.511 -6.114 0.115 1.00 70.00 149 ILE A C 1
ATOM 1200 O O . ILE A 1 149 ? 4.755 -6.796 0.791 1.00 70.00 149 ILE A O 1
ATOM 1204 N N . ARG A 1 150 ? 6.376 -5.259 0.679 1.00 75.25 150 ARG A N 1
ATOM 1205 C CA . ARG A 1 150 ? 6.494 -5.095 2.143 1.00 75.25 150 ARG A CA 1
ATOM 1206 C C . ARG A 1 150 ? 5.174 -4.739 2.820 1.00 75.25 150 ARG A C 1
ATOM 1208 O O . ARG A 1 150 ? 4.868 -5.286 3.870 1.00 75.25 150 ARG A O 1
ATOM 1215 N N . ASN A 1 151 ? 4.379 -3.865 2.208 1.00 68.44 151 ASN A N 1
ATOM 1216 C CA . ASN A 1 151 ? 3.071 -3.495 2.750 1.00 68.44 151 ASN A CA 1
ATOM 1217 C C . ASN A 1 151 ? 2.036 -4.627 2.657 1.00 68.44 151 ASN A C 1
ATOM 1219 O O . ASN A 1 151 ? 1.103 -4.645 3.452 1.00 68.44 151 ASN A O 1
ATOM 1223 N N . VAL A 1 152 ? 2.172 -5.530 1.682 1.00 69.88 152 VAL A N 1
ATOM 1224 C CA . VAL A 1 152 ? 1.218 -6.620 1.427 1.00 69.88 152 VAL A CA 1
ATOM 1225 C C . VAL A 1 152 ? 1.566 -7.877 2.226 1.00 69.88 152 VAL A C 1
ATOM 1227 O O . VAL A 1 152 ? 0.692 -8.448 2.863 1.00 69.88 152 VAL A O 1
ATOM 1230 N N . VAL A 1 153 ? 2.832 -8.302 2.212 1.00 72.69 153 VAL A N 1
ATOM 1231 C CA . VAL A 1 153 ? 3.283 -9.564 2.830 1.00 72.69 153 VAL A CA 1
ATOM 1232 C C . VAL A 1 153 ? 4.044 -9.365 4.146 1.00 72.69 153 VAL A C 1
ATOM 1234 O O . VAL A 1 153 ? 4.400 -10.343 4.799 1.00 72.69 153 VAL A O 1
ATOM 1237 N N . GLY A 1 154 ? 4.312 -8.117 4.541 1.00 71.75 154 GLY A N 1
ATOM 1238 C CA . GLY A 1 154 ? 5.141 -7.771 5.698 1.00 71.75 154 GLY A CA 1
ATOM 1239 C C . GLY A 1 154 ? 6.645 -7.717 5.390 1.00 71.75 154 GLY A C 1
ATOM 1240 O O . GLY A 1 154 ? 7.123 -8.245 4.381 1.00 71.75 154 GLY A O 1
ATOM 1241 N N . ASP A 1 155 ? 7.412 -7.067 6.274 1.00 74.12 155 ASP A N 1
ATOM 1242 C CA . ASP A 1 155 ? 8.864 -6.892 6.110 1.00 74.12 155 ASP A CA 1
ATOM 1243 C C . ASP A 1 155 ? 9.622 -8.231 6.086 1.00 74.12 155 ASP A C 1
ATOM 1245 O O . ASP A 1 155 ? 10.511 -8.403 5.255 1.00 74.12 155 ASP A O 1
ATOM 1249 N N . GLU A 1 156 ? 9.232 -9.207 6.915 1.00 75.81 156 GLU A N 1
ATOM 1250 C CA . GLU A 1 156 ? 9.906 -10.514 6.997 1.00 75.81 156 GLU A CA 1
ATOM 1251 C C . GLU A 1 156 ? 9.860 -11.279 5.666 1.00 75.81 156 GLU A C 1
ATOM 1253 O O . GLU A 1 156 ? 10.886 -11.746 5.168 1.00 75.81 156 GLU A O 1
ATOM 1258 N N . LYS A 1 157 ? 8.679 -11.365 5.043 1.00 75.12 157 LYS A N 1
ATOM 1259 C CA . LYS A 1 157 ? 8.502 -12.050 3.754 1.00 75.12 157 LYS A CA 1
ATOM 1260 C C . LYS A 1 157 ? 9.144 -11.291 2.602 1.00 75.12 157 LYS A C 1
ATOM 1262 O O . LYS A 1 157 ? 9.714 -11.898 1.698 1.00 75.12 157 LYS A O 1
ATOM 1267 N N . ALA A 1 158 ? 9.102 -9.964 2.633 1.00 78.94 158 ALA A N 1
ATOM 1268 C CA . ALA A 1 158 ? 9.789 -9.160 1.634 1.00 78.94 158 ALA A CA 1
ATOM 1269 C C . ALA A 1 158 ? 11.319 -9.302 1.706 1.00 78.94 158 ALA A C 1
ATOM 1271 O O . ALA A 1 158 ? 11.982 -9.328 0.665 1.00 78.94 158 ALA A O 1
ATOM 1272 N N . ASP A 1 159 ? 11.882 -9.408 2.911 1.00 81.81 159 ASP A N 1
ATOM 1273 C CA . ASP A 1 159 ? 13.311 -9.650 3.100 1.00 81.81 159 ASP A CA 1
ATOM 1274 C C . ASP A 1 159 ? 13.704 -11.072 2.683 1.00 81.81 159 ASP A C 1
ATOM 1276 O O . ASP A 1 159 ? 14.757 -11.245 2.068 1.00 81.81 159 ASP A O 1
ATOM 1280 N N . GLU A 1 160 ? 12.831 -12.064 2.880 1.00 83.75 160 GLU A N 1
ATOM 1281 C CA . GLU A 1 160 ? 12.996 -13.417 2.331 1.00 83.75 160 GLU A CA 1
ATOM 1282 C C . GLU A 1 160 ? 13.095 -13.390 0.791 1.00 83.75 160 GLU A C 1
ATOM 1284 O O . GLU A 1 160 ? 14.041 -13.933 0.216 1.00 83.75 160 GLU A O 1
ATOM 1289 N N . PHE A 1 161 ? 12.196 -12.677 0.101 1.00 81.06 161 PHE A N 1
ATOM 1290 C CA . PHE A 1 161 ? 12.267 -12.517 -1.359 1.00 81.06 161 PHE A CA 1
ATOM 1291 C C . PHE A 1 161 ? 13.531 -11.789 -1.823 1.00 81.06 161 PHE A C 1
ATOM 1293 O O . PHE A 1 161 ? 14.128 -12.143 -2.845 1.00 81.06 161 PHE A O 1
ATOM 1300 N N . LYS A 1 162 ? 13.965 -10.776 -1.068 1.00 80.69 162 LYS A N 1
ATOM 1301 C CA . LYS A 1 162 ? 15.219 -10.074 -1.341 1.00 80.69 162 LYS A CA 1
ATOM 1302 C C . LYS A 1 162 ? 16.413 -11.026 -1.218 1.00 80.69 162 LYS A C 1
ATOM 1304 O O . LYS A 1 162 ? 17.240 -11.056 -2.128 1.00 80.69 162 LYS A O 1
ATOM 1309 N N . GLN A 1 163 ? 16.468 -11.827 -0.155 1.00 84.56 163 GLN A N 1
ATOM 1310 C CA . GLN A 1 163 ? 17.527 -12.813 0.065 1.00 84.56 163 GLN A CA 1
ATOM 1311 C C . GLN A 1 163 ? 17.542 -13.901 -1.008 1.00 84.56 163 GLN A C 1
ATOM 1313 O O . GLN A 1 163 ? 18.618 -14.266 -1.470 1.00 84.56 163 GLN A O 1
ATOM 1318 N N . MET A 1 164 ? 16.379 -14.387 -1.453 1.00 83.38 164 MET A N 1
ATOM 1319 C CA . MET A 1 164 ? 16.293 -15.359 -2.550 1.00 83.38 164 MET A CA 1
ATOM 1320 C C . MET A 1 164 ? 16.896 -14.793 -3.841 1.00 83.38 164 MET A C 1
ATOM 1322 O O . MET A 1 164 ? 17.696 -15.459 -4.497 1.00 83.38 164 MET A O 1
ATOM 1326 N N . ARG A 1 165 ? 16.592 -13.530 -4.170 1.00 80.94 165 ARG A N 1
ATOM 1327 C CA . ARG A 1 165 ? 17.181 -12.850 -5.332 1.00 80.94 165 ARG A CA 1
ATOM 1328 C C . ARG A 1 165 ? 18.698 -12.681 -5.200 1.00 80.94 165 ARG A C 1
ATOM 1330 O O . ARG A 1 165 ? 19.417 -12.886 -6.171 1.00 80.94 165 ARG A O 1
ATOM 1337 N N . GLU A 1 166 ? 19.183 -12.284 -4.023 1.00 85.00 166 GLU A N 1
ATOM 1338 C CA . GLU A 1 166 ? 20.617 -12.083 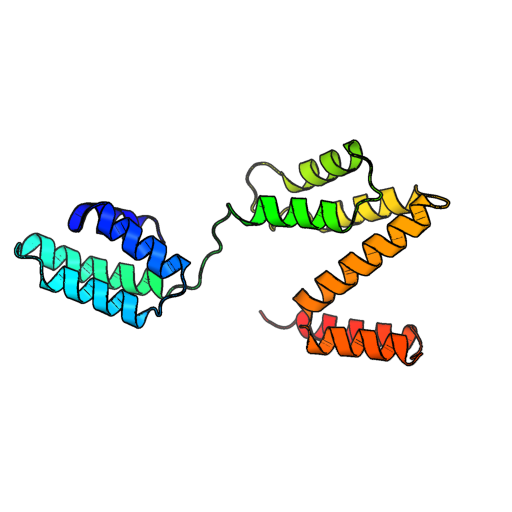-3.751 1.00 85.00 166 GLU A CA 1
ATOM 1339 C C . GLU A 1 166 ? 21.398 -13.403 -3.714 1.00 85.00 166 GLU A C 1
ATOM 1341 O O . GLU A 1 166 ? 22.557 -13.446 -4.114 1.00 85.00 166 GLU A O 1
ATOM 1346 N N . SER A 1 167 ? 20.737 -14.488 -3.310 1.00 85.62 167 SER A N 1
ATOM 1347 C CA . SER A 1 167 ? 21.292 -15.845 -3.267 1.00 85.62 167 SER A CA 1
ATOM 1348 C C . SER A 1 167 ? 21.252 -16.551 -4.629 1.00 85.62 167 SER A C 1
ATOM 1350 O O . SER A 1 167 ? 21.669 -17.701 -4.734 1.00 85.62 167 SER A O 1
ATOM 1352 N N . GLY A 1 168 ? 20.756 -15.879 -5.675 1.00 84.38 168 GLY A N 1
ATOM 1353 C CA . GLY A 1 168 ? 20.709 -16.408 -7.039 1.00 84.38 168 GLY A CA 1
ATOM 1354 C C . GLY A 1 168 ? 19.662 -17.500 -7.259 1.00 84.38 168 GLY A C 1
ATOM 1355 O O . GLY A 1 168 ? 19.803 -18.284 -8.195 1.00 84.38 168 GLY A O 1
ATOM 1356 N N . VAL A 1 169 ? 18.618 -17.554 -6.423 1.00 87.12 169 VAL A N 1
ATOM 1357 C CA . VAL A 1 169 ? 17.476 -18.451 -6.644 1.00 87.12 169 VAL A CA 1
ATOM 1358 C C . VAL A 1 169 ? 16.846 -18.120 -8.004 1.00 87.12 169 VAL A C 1
ATOM 1360 O O . VAL A 1 169 ? 16.674 -16.934 -8.320 1.00 87.12 169 VAL A O 1
ATOM 1363 N N . PRO A 1 170 ? 16.514 -19.126 -8.833 1.00 86.31 170 PRO A N 1
ATOM 1364 C CA . PRO A 1 170 ? 15.913 -18.891 -10.138 1.00 86.31 170 PRO A CA 1
ATOM 1365 C C . PRO A 1 170 ? 14.613 -18.089 -10.018 1.00 86.31 170 PRO A C 1
ATOM 1367 O O . PRO A 1 170 ? 13.789 -18.315 -9.131 1.00 86.31 170 PRO A O 1
ATOM 1370 N N . VAL A 1 171 ? 14.424 -17.146 -10.944 1.00 79.38 171 VAL A N 1
ATOM 1371 C CA . VAL A 1 171 ? 13.277 -16.223 -10.946 1.00 79.38 171 VAL A CA 1
ATOM 1372 C C . VAL A 1 171 ? 11.947 -16.977 -10.976 1.00 79.38 171 VAL A C 1
ATOM 1374 O O . VAL A 1 171 ? 11.007 -16.547 -10.319 1.00 79.38 171 VAL A O 1
ATOM 1377 N N . ASP A 1 172 ? 11.889 -18.125 -11.652 1.00 80.38 172 ASP A N 1
ATOM 1378 C CA . ASP A 1 172 ? 10.690 -18.967 -11.722 1.00 80.38 172 ASP A CA 1
ATOM 1379 C C . ASP A 1 172 ? 10.298 -19.559 -10.358 1.00 80.38 172 ASP A C 1
ATOM 1381 O O . ASP A 1 172 ? 9.114 -19.697 -10.058 1.00 80.38 172 ASP A O 1
ATOM 1385 N N . GLU A 1 173 ? 11.269 -19.884 -9.500 1.00 82.69 173 GLU A N 1
ATOM 1386 C CA . GLU A 1 173 ? 10.991 -20.347 -8.133 1.00 82.69 173 GLU A CA 1
ATOM 1387 C C . GLU A 1 173 ? 10.553 -19.195 -7.227 1.00 82.69 173 GLU A C 1
ATOM 1389 O O . GLU A 1 173 ? 9.639 -19.355 -6.418 1.00 82.69 173 GLU A O 1
ATOM 1394 N N . ILE A 1 174 ? 11.159 -18.014 -7.390 1.00 81.31 174 ILE A N 1
ATOM 1395 C CA . ILE A 1 174 ? 10.720 -16.799 -6.693 1.00 81.31 174 ILE A CA 1
ATOM 1396 C C . ILE A 1 174 ? 9.280 -16.455 -7.101 1.00 81.31 174 ILE A C 1
ATOM 1398 O O . ILE A 1 174 ? 8.468 -16.147 -6.233 1.00 81.31 174 ILE A O 1
ATOM 1402 N N . ALA A 1 175 ? 8.954 -16.543 -8.395 1.00 80.44 175 ALA A N 1
ATOM 1403 C CA . ALA A 1 175 ? 7.624 -16.267 -8.930 1.00 80.44 175 ALA A CA 1
ATOM 1404 C C . ALA A 1 175 ? 6.571 -17.222 -8.355 1.00 80.44 175 ALA A C 1
ATOM 1406 O O . ALA A 1 175 ? 5.591 -16.749 -7.791 1.00 80.44 175 ALA A O 1
ATOM 1407 N N . LYS A 1 176 ? 6.825 -18.539 -8.371 1.00 85.06 176 LYS A N 1
ATOM 1408 C CA . LYS A 1 176 ? 5.922 -19.531 -7.757 1.00 85.06 176 LYS A CA 1
ATOM 1409 C C . LYS A 1 176 ? 5.614 -19.222 -6.297 1.00 85.06 176 LYS A C 1
ATOM 1411 O O . LYS A 1 176 ? 4.471 -19.303 -5.874 1.00 85.06 176 LYS A O 1
ATOM 1416 N N . LYS A 1 177 ? 6.629 -18.830 -5.529 1.00 80.25 177 LYS A N 1
ATOM 1417 C CA . LYS A 1 177 ? 6.457 -18.492 -4.115 1.00 80.25 177 LYS A CA 1
ATOM 1418 C C . LYS A 1 177 ? 5.684 -17.187 -3.907 1.00 80.25 177 LYS A C 1
ATOM 1420 O O . LYS A 1 177 ? 4.992 -17.046 -2.906 1.00 80.25 177 LYS A O 1
ATOM 1425 N N . ILE A 1 178 ? 5.804 -16.225 -4.824 1.00 79.56 178 ILE A N 1
ATOM 1426 C CA . ILE A 1 178 ? 4.959 -15.024 -4.823 1.00 79.56 178 ILE A CA 1
ATOM 1427 C C . ILE A 1 178 ? 3.509 -15.415 -5.113 1.00 79.56 178 ILE A C 1
ATOM 1429 O O . ILE A 1 178 ? 2.635 -14.991 -4.362 1.00 79.56 178 ILE A O 1
ATOM 1433 N N . ASP A 1 179 ? 3.267 -16.244 -6.131 1.00 80.00 179 ASP A N 1
ATOM 1434 C CA . ASP A 1 179 ? 1.926 -16.714 -6.497 1.00 80.00 179 ASP A CA 1
ATOM 1435 C C . ASP A 1 179 ? 1.257 -17.456 -5.329 1.00 80.00 179 ASP A C 1
ATOM 1437 O O . ASP A 1 179 ? 0.142 -17.116 -4.949 1.00 80.00 179 ASP A O 1
ATOM 1441 N N . GLU A 1 180 ? 1.974 -18.369 -4.664 1.00 81.88 180 GLU A N 1
ATOM 1442 C CA . GLU A 1 180 ? 1.486 -19.076 -3.467 1.00 81.88 180 GLU A CA 1
ATOM 1443 C C . GLU A 1 180 ? 1.077 -18.121 -2.330 1.00 81.88 180 GLU A C 1
ATOM 1445 O O . GLU A 1 180 ? 0.077 -18.350 -1.647 1.00 81.88 180 GLU A O 1
ATOM 1450 N N . ILE A 1 181 ? 1.833 -17.038 -2.110 1.00 75.00 181 ILE A N 1
ATOM 1451 C CA . ILE A 1 181 ? 1.491 -16.042 -1.086 1.00 75.00 181 ILE A CA 1
ATOM 1452 C C . ILE A 1 181 ? 0.288 -15.200 -1.519 1.00 75.00 181 ILE A C 1
ATOM 1454 O O . ILE A 1 181 ? -0.577 -14.918 -0.692 1.00 75.00 181 ILE A O 1
ATOM 1458 N N . VAL A 1 182 ? 0.207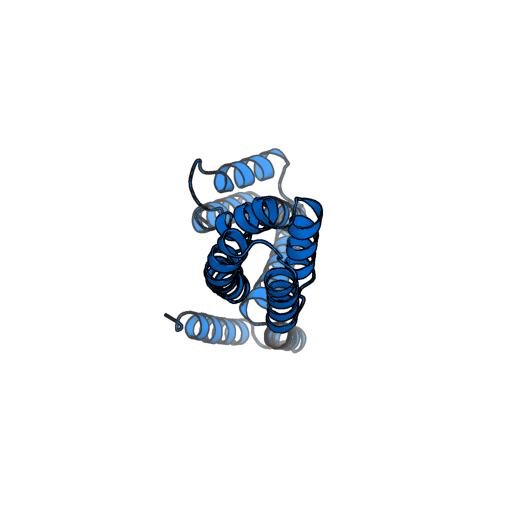 -14.799 -2.789 1.00 73.44 182 VAL A N 1
ATOM 1459 C CA . VAL A 1 182 ? -0.929 -14.028 -3.322 1.00 73.44 182 VAL A CA 1
ATOM 1460 C C . VAL A 1 182 ? -2.227 -14.842 -3.252 1.00 73.44 182 VAL A C 1
ATOM 1462 O O . VAL A 1 182 ? -3.254 -14.312 -2.824 1.00 73.44 182 VAL A O 1
ATOM 1465 N N . ASP A 1 183 ? -2.173 -16.134 -3.572 1.00 76.50 183 ASP A N 1
ATOM 1466 C CA . ASP A 1 183 ? -3.297 -17.063 -3.420 1.00 76.50 183 ASP A CA 1
ATOM 1467 C C . A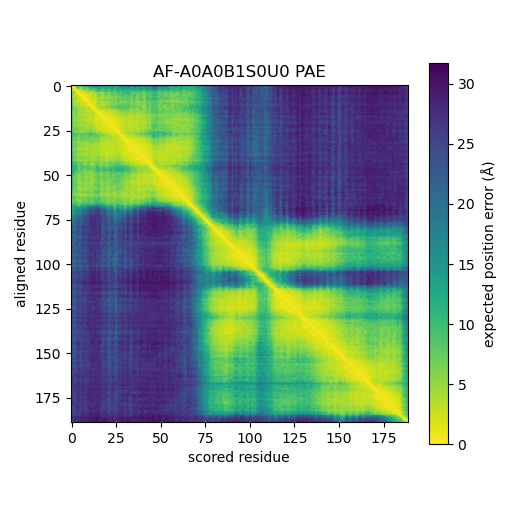SP A 1 183 ? -3.691 -17.240 -1.943 1.00 76.50 183 ASP A C 1
ATOM 1469 O O . ASP A 1 183 ? -4.872 -17.307 -1.607 1.00 76.50 183 ASP A O 1
ATOM 1473 N N . GLY A 1 184 ? -2.718 -17.242 -1.027 1.00 67.44 184 GLY A N 1
ATOM 1474 C CA . GLY A 1 184 ? -2.983 -17.261 0.414 1.00 67.44 184 GLY A CA 1
ATOM 1475 C C . GLY A 1 184 ? -3.663 -15.988 0.938 1.00 67.44 184 GLY A C 1
ATOM 1476 O O . GLY A 1 184 ? -4.479 -16.065 1.852 1.00 67.44 184 GLY A O 1
ATOM 1477 N N . LEU A 1 185 ? -3.367 -14.826 0.347 1.00 65.00 185 LEU A N 1
ATOM 1478 C CA . LEU A 1 185 ? -3.925 -13.522 0.737 1.00 65.00 185 LEU A CA 1
ATOM 1479 C C . LEU A 1 185 ? -5.356 -13.279 0.236 1.00 65.00 185 LEU A C 1
ATOM 1481 O O . LEU A 1 185 ? -6.024 -12.371 0.724 1.00 65.00 185 LEU A O 1
ATOM 1485 N N . THR A 1 186 ? -5.834 -14.054 -0.740 1.00 54.53 186 THR A N 1
ATOM 1486 C CA . THR A 1 186 ? -7.199 -13.922 -1.281 1.00 54.53 186 THR A CA 1
ATOM 1487 C C . THR A 1 186 ? -8.259 -14.683 -0.473 1.00 54.53 186 THR A C 1
ATOM 1489 O O . THR A 1 186 ? -9.441 -14.586 -0.795 1.00 54.53 186 THR A O 1
ATOM 1492 N N . ASN A 1 187 ? -7.872 -15.360 0.616 1.00 39.50 187 ASN A N 1
ATOM 1493 C CA . ASN A 1 187 ? -8.772 -16.062 1.537 1.00 39.50 187 ASN A CA 1
ATOM 1494 C C . ASN A 1 187 ? -8.854 -15.377 2.914 1.00 39.50 187 ASN A C 1
ATOM 1496 O O . ASN A 1 187 ? -8.381 -15.933 3.896 1.00 39.50 187 ASN A O 1
ATOM 1500 N N . GLU A 1 188 ? -9.492 -14.212 3.004 1.00 35.97 188 GLU A N 1
ATOM 1501 C CA . GLU A 1 188 ? -10.154 -13.732 4.230 1.00 35.97 188 GLU A CA 1
ATOM 1502 C C . GLU A 1 188 ? -11.367 -12.879 3.803 1.00 35.97 188 GLU A C 1
ATOM 1504 O O . GLU A 1 188 ? -11.216 -11.758 3.314 1.00 35.97 188 GLU A O 1
ATOM 1509 N N . GLU A 1 189 ? -12.557 -13.488 3.904 1.00 32.91 189 GLU A N 1
ATOM 1510 C CA . GLU A 1 189 ? -13.895 -12.885 3.727 1.00 32.91 189 GLU A CA 1
ATOM 1511 C C . GLU A 1 189 ? -14.222 -11.846 4.815 1.00 32.91 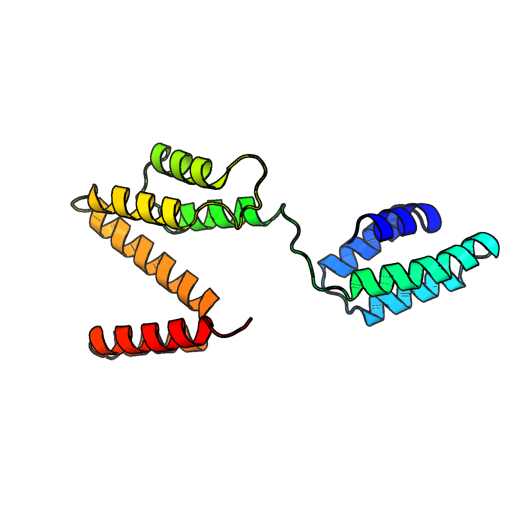189 GLU A C 1
ATOM 1513 O O . GLU A 1 189 ? -13.912 -12.103 6.003 1.00 32.91 189 GLU A O 1
#

Solvent-accessible surface area (backbone atoms only — not comparable to full-atom values): 10798 Å² total; per-residue (Å²): 125,56,68,68,48,47,54,47,37,28,76,76,65,33,60,71,53,31,50,50,55,50,47,40,61,72,74,64,54,55,59,65,61,54,43,51,54,51,50,56,52,40,68,69,49,86,50,70,71,60,28,54,52,36,55,58,47,46,55,54,34,46,52,51,61,68,44,77,81,75,76,67,80,80,63,55,65,62,50,54,56,53,49,47,56,70,30,43,74,68,55,52,72,70,55,51,52,54,52,52,55,58,47,58,56,89,90,59,59,76,85,68,26,56,60,67,59,51,52,50,50,52,50,53,56,51,71,74,42,59,71,70,53,34,52,49,40,52,55,29,42,52,52,39,49,55,55,50,43,26,74,73,63,34,62,69,52,40,49,49,55,50,49,39,58,76,71,65,53,56,66,69,61,55,47,53,56,48,51,56,49,55,61,57,68,73,72,76,134

Secondary structure (DSSP, 8-state):
--HHHHHHHHHHH-HHHHHHHHHHHHTT--HHHHHHHHHHHHHT---HHHHHHHHHHHHHHHHHHHS-----TTSHHHHHHHHHHHH-TTS-HHHHHHHHHHH--TTS-GGGS-HHHHHHHHHHHHHT--HHHHHHHHHHHHHHHHHHHHHHH-HHHHHHHHHHHHTT--HHHHHHHHHHHHHHHT---

Organism: Oesophagostomum dentatum (NCBI:txid61180)

InterPro domains:
  IPR032487 Polyprotein allergen, nematode [PF16469] (1-63)
  IPR032487 Polyprotein allergen, nematode [PF16469] (78-188)
  IPR038289 DVA-1 superfamily [G3DSA:1.10.533.30] (1-68)
  IPR038289 DVA-1 superfamily [G3DSA:1.10.533.30] (72-189)

Foldseek 3Di:
DPPLLLVLCCVLVNDVVSVVLVVCLVVPPDLVVSLVVLVVSLVPDPDPVSSVVSVVSSVVVSVVSVPPDPDDLPPVLVVVLVLCCQLVVLDDPVLSVVLSVLQCPPPDRSVPSPVVVSVVSLVVVLVVDDDPSNVSNVVSNVVSVLVVCCVQVNPVVSVVLVVCVVVVPDPVVSVVVVVVVVVVSVPDD

Mean predicted aligned error: 16.71 Å

Sequence (189 aa):
MQTGCRHYIRNVVGDEKADEFKQMKESGVSVEEIAKKIDAIVDGLTNEEVKTQAKKAALICKAAFSAPKRFRREQHEHKMDEEMKKYLTWLTPDQHDKLKESLRRKGESPEAGNKDEIYKKIVHYFDGTSGDTKKKALEDMQTGCKHYIRNVVGDEKADEFKQMRESGVPVDEIAKKIDEIVDGLTNEE

Radius of gyration: 24.28 Å; Cα contacts (8 Å, |Δi|>4): 98; chains: 1; bounding box: 52×43×64 Å